Protein AF-A0AAD5JEJ5-F1 (afdb_monomer_lite)

InterPro domains:
  IPR000719 Protein kinase domain [PS50011] (138-201)
  IPR001611 Leucine-rich repeat [PF00560] (2-19)
  IPR001611 Leucine-rich repeat [PF13855] (21-80)
  IPR011009 Protein kinase-like domain superfamily [SSF56112] (109-192)
  IPR032675 Leucine-rich repeat domain superfamily [G3DSA:3.80.10.10] (1-99)
  IPR051809 Plant receptor-like serine/threonine-protein kinase [PTHR27008] (1-90)

Secondary structure (DSSP, 8-state):
-B--SS--EEEPPGGGGG-TT--EEE--SSEEEEPPPGGGGG-TT--EEE--SSEEEEPPPGGGGG-TT--EEE--SSEE-SPPP-SGGGGHHHHSS-----S-----------------SS-----HHHHHHHTTTT-GGGEEEEETTEEEEEEEETTTTEEEEEEEE-TTSTTHHHHHHHHHHHHHHHHTTSS------

pLDDT: mean 70.69, std 21.15, range [25.69, 96.88]

Radius of gyration: 21.25 Å; chains: 1; bounding box: 48×40×47 Å

Structure (mmCIF, N/CA/C/O backbone):
data_AF-A0AAD5JEJ5-F1
#
_entry.id   AF-A0AAD5JEJ5-F1
#
loop_
_atom_site.group_PDB
_atom_site.id
_atom_site.type_symbol
_atom_site.label_atom_id
_atom_site.label_alt_id
_atom_site.label_comp_id
_atom_site.label_asym_id
_atom_site.label_entity_id
_atom_site.label_seq_id
_atom_site.pdbx_PDB_ins_code
_atom_site.Cartn_x
_atom_site.Cartn_y
_atom_site.Cartn_z
_atom_site.occupancy
_atom_site.B_iso_or_equiv
_atom_site.auth_seq_id
_atom_site.auth_comp_id
_atom_site.auth_asym_id
_atom_site.auth_atom_id
_atom_site.pdbx_PDB_model_num
ATOM 1 N N . MET A 1 1 ? -4.325 6.940 -12.665 1.00 72.25 1 MET A N 1
ATOM 2 C CA . MET A 1 1 ? -4.699 5.641 -13.241 1.00 72.25 1 MET A CA 1
ATOM 3 C C . MET A 1 1 ? -5.297 4.815 -12.129 1.00 72.25 1 MET A C 1
ATOM 5 O O . MET A 1 1 ? -4.618 4.563 -11.142 1.00 72.25 1 MET A O 1
ATOM 9 N N . ASP A 1 2 ? -6.566 4.469 -12.273 1.00 82.38 2 ASP A N 1
ATOM 10 C CA . ASP A 1 2 ? -7.301 3.665 -11.306 1.00 82.38 2 ASP A CA 1
ATOM 11 C C . ASP A 1 2 ? -7.845 2.435 -12.029 1.00 82.38 2 ASP A C 1
ATOM 13 O O . ASP A 1 2 ? -8.573 2.560 -13.013 1.00 82.38 2 ASP A O 1
ATOM 17 N N . ILE A 1 3 ? -7.403 1.264 -11.586 1.00 75.31 3 ILE A N 1
ATOM 18 C CA . ILE A 1 3 ? -7.870 -0.047 -12.044 1.00 75.31 3 ILE A CA 1
ATOM 19 C C . ILE A 1 3 ? -8.260 -0.924 -10.846 1.00 75.31 3 ILE A C 1
ATOM 21 O O . ILE A 1 3 ? -8.219 -2.155 -10.918 1.00 75.31 3 ILE A O 1
ATOM 25 N N . SER A 1 4 ? -8.605 -0.295 -9.724 1.00 77.38 4 SER A N 1
ATOM 26 C CA . SER A 1 4 ? -8.991 -0.970 -8.490 1.00 77.38 4 SER A CA 1
ATOM 27 C C . SER A 1 4 ? -10.278 -1.791 -8.624 1.00 77.38 4 SER A C 1
ATOM 29 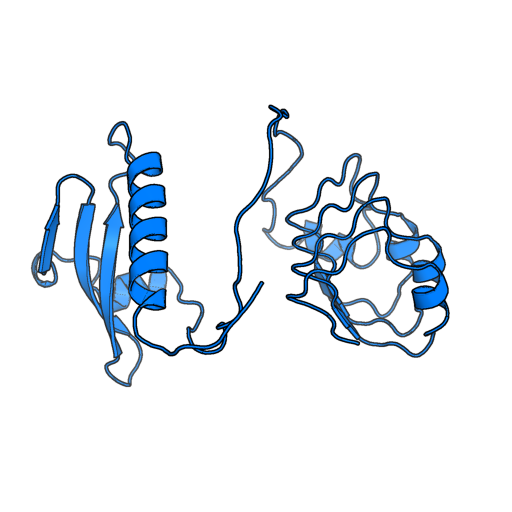O O . SER A 1 4 ? -11.076 -1.575 -9.535 1.00 77.38 4 SER A O 1
ATOM 31 N N . GLY A 1 5 ? -10.468 -2.774 -7.740 1.00 76.50 5 GLY A N 1
ATOM 32 C CA . GLY A 1 5 ? -11.703 -3.564 -7.661 1.00 76.50 5 GLY A CA 1
ATOM 33 C C . GLY A 1 5 ? -11.988 -4.410 -8.906 1.00 76.50 5 GLY A C 1
ATOM 34 O O . GLY A 1 5 ? -13.147 -4.572 -9.296 1.00 76.50 5 GLY A O 1
ATOM 35 N N . ASN A 1 6 ? -10.936 -4.917 -9.552 1.00 77.12 6 ASN A N 1
ATOM 36 C CA . ASN A 1 6 ? -11.020 -5.742 -10.756 1.00 77.12 6 ASN A CA 1
ATOM 37 C C . ASN A 1 6 ? -10.501 -7.169 -10.493 1.00 77.12 6 ASN 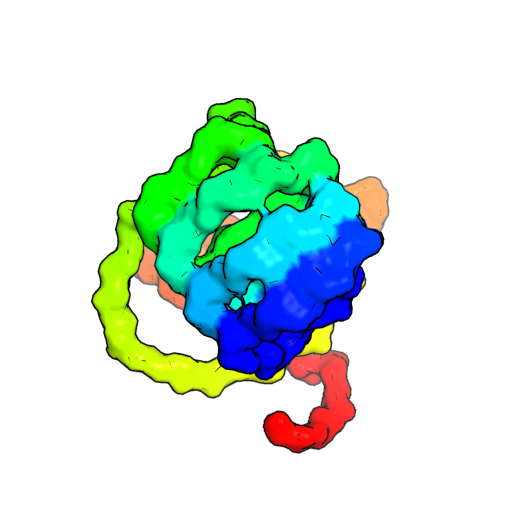A C 1
ATOM 39 O O . ASN A 1 6 ? -10.165 -7.554 -9.377 1.00 77.12 6 ASN A O 1
ATOM 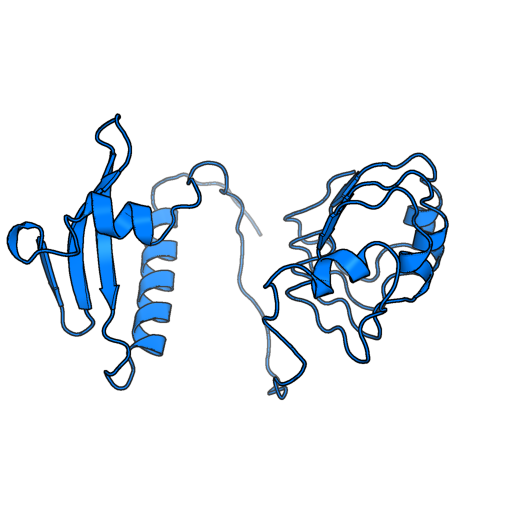43 N N . ARG A 1 7 ? -10.468 -7.994 -11.544 1.00 82.44 7 ARG A N 1
ATOM 44 C CA . ARG A 1 7 ? -9.936 -9.368 -11.505 1.00 82.44 7 ARG A CA 1
ATOM 45 C C . ARG A 1 7 ? -8.579 -9.481 -12.205 1.00 82.44 7 ARG A C 1
ATOM 47 O O . ARG A 1 7 ? -8.272 -10.529 -12.769 1.00 82.44 7 ARG A O 1
ATOM 54 N N . PHE A 1 8 ? -7.793 -8.403 -12.249 1.00 77.12 8 PHE A N 1
ATOM 55 C CA . PHE A 1 8 ? -6.478 -8.460 -12.884 1.00 77.12 8 PHE A CA 1
ATOM 56 C C . PHE A 1 8 ? -5.544 -9.368 -12.086 1.00 77.12 8 PHE A C 1
ATOM 58 O O . PHE A 1 8 ? -5.510 -9.323 -10.859 1.00 77.12 8 PHE A O 1
ATOM 65 N N . SER A 1 9 ? -4.800 -10.205 -12.801 1.00 87.44 9 SER A N 1
ATOM 66 C CA . SER A 1 9 ? -3.919 -11.226 -12.240 1.00 87.44 9 SER A CA 1
ATOM 67 C C . SER A 1 9 ? -2.581 -11.247 -12.969 1.00 87.44 9 SER A C 1
ATOM 69 O O . SER A 1 9 ? -2.452 -10.680 -14.053 1.00 87.44 9 SER A O 1
ATOM 71 N N . GLY A 1 10 ? -1.609 -11.969 -12.415 1.00 87.69 10 GLY A N 1
ATOM 72 C CA . GLY A 1 10 ? -0.230 -11.944 -12.903 1.00 87.69 10 GLY A CA 1
ATOM 73 C C . GLY A 1 10 ? 0.571 -10.840 -12.220 1.00 87.69 10 GLY A C 1
ATOM 74 O O . GLY A 1 10 ? 0.139 -10.285 -11.212 1.00 87.69 10 GLY A O 1
ATOM 75 N N . GLU A 1 11 ? 1.761 -10.550 -12.725 1.00 93.81 11 GLU A N 1
ATOM 76 C CA . GLU A 1 11 ? 2.612 -9.504 -12.154 1.00 93.81 11 GLU A CA 1
ATOM 77 C C . GLU A 1 11 ? 2.171 -8.111 -12.611 1.00 93.81 11 GLU A C 1
ATOM 79 O O . GLU A 1 11 ? 1.583 -7.945 -13.684 1.00 93.81 11 GLU A O 1
ATOM 84 N N . ILE A 1 12 ? 2.490 -7.088 -11.815 1.00 90.50 12 ILE A N 1
ATOM 85 C CA . ILE A 1 12 ? 2.342 -5.699 -12.257 1.00 90.50 12 ILE A CA 1
ATOM 86 C C . ILE A 1 12 ? 3.307 -5.483 -13.438 1.00 90.50 12 ILE A C 1
ATOM 88 O O . ILE A 1 12 ? 4.517 -5.662 -13.269 1.00 90.50 12 ILE A O 1
ATOM 92 N N . PRO A 1 13 ? 2.823 -5.085 -14.629 1.00 88.81 13 PRO A N 1
ATOM 93 C CA . PRO A 1 13 ? 3.674 -4.972 -15.805 1.00 88.81 13 PRO A CA 1
ATOM 94 C C . PRO A 1 13 ? 4.795 -3.950 -15.620 1.00 88.81 13 PRO A C 1
ATOM 96 O O . PRO A 1 13 ? 4.568 -2.829 -15.160 1.00 88.81 13 PRO A O 1
ATOM 99 N N . PHE A 1 14 ? 5.998 -4.288 -16.088 1.00 87.62 14 PHE A N 1
ATOM 100 C CA . PHE A 1 14 ? 7.143 -3.373 -16.051 1.00 87.62 14 PHE A CA 1
ATOM 101 C C . PHE A 1 14 ? 6.847 -2.039 -16.763 1.00 87.62 14 PHE A C 1
ATOM 103 O O . PHE A 1 14 ? 7.321 -0.989 -16.329 1.00 87.62 14 PHE A O 1
ATOM 110 N N . SER A 1 15 ? 6.008 -2.069 -17.805 1.00 85.81 15 SER A N 1
ATOM 111 C CA . SER A 1 15 ? 5.585 -0.901 -18.587 1.00 85.81 15 SER A CA 1
ATOM 112 C C . SER A 1 15 ? 4.844 0.166 -17.781 1.00 85.81 15 SER A C 1
ATOM 114 O O . SER A 1 15 ? 4.820 1.316 -18.211 1.00 85.81 15 SER A O 1
ATOM 116 N N . VAL A 1 16 ? 4.295 -0.156 -16.602 1.00 84.25 16 VAL A N 1
ATOM 117 C CA . VAL A 1 16 ? 3.684 0.851 -15.716 1.00 84.25 16 VAL A CA 1
ATOM 118 C C . VAL A 1 16 ? 4.696 1.944 -15.363 1.00 84.25 16 VAL A C 1
ATOM 120 O O . VAL A 1 16 ? 4.339 3.117 -15.326 1.00 84.25 16 VAL A O 1
ATOM 123 N N . GLY A 1 17 ? 5.978 1.592 -15.206 1.00 85.06 17 GLY A N 1
ATOM 124 C CA . GLY A 1 17 ? 7.052 2.554 -14.940 1.00 85.06 17 GLY A CA 1
ATOM 125 C C . GLY A 1 17 ? 7.329 3.543 -16.078 1.00 85.06 17 GLY A C 1
ATOM 126 O O . GLY A 1 17 ? 7.958 4.573 -15.850 1.00 85.06 17 GLY A O 1
ATOM 127 N N . SER A 1 18 ? 6.839 3.279 -17.295 1.00 89.75 18 SER A N 1
ATOM 128 C CA . SER A 1 18 ? 6.959 4.205 -18.428 1.00 89.75 18 SER A CA 1
ATOM 129 C C . SER A 1 18 ? 6.022 5.412 -18.313 1.00 89.75 18 SER A C 1
ATOM 131 O O . SER A 1 18 ? 6.233 6.417 -18.989 1.00 89.75 18 SER A O 1
ATOM 133 N N . CYS A 1 19 ? 5.010 5.356 -17.444 1.00 87.62 19 CYS A N 1
ATOM 134 C CA . CYS A 1 19 ? 4.074 6.451 -17.206 1.00 87.62 19 CYS A CA 1
ATOM 135 C C . CYS A 1 19 ? 4.665 7.498 -16.242 1.00 87.62 19 CYS A C 1
ATOM 137 O O . CYS A 1 19 ? 4.115 7.746 -15.177 1.00 87.62 19 CYS A O 1
ATOM 139 N N . THR A 1 20 ? 5.789 8.125 -16.589 1.00 90.81 20 THR A N 1
ATOM 140 C CA . THR A 1 20 ? 6.565 8.991 -15.674 1.00 90.81 20 THR A CA 1
ATOM 141 C C . THR A 1 20 ? 5.803 10.207 -15.133 1.00 90.81 20 THR A C 1
ATOM 143 O O . THR A 1 20 ? 6.104 10.664 -14.032 1.00 90.81 20 THR A O 1
ATOM 146 N N . SER A 1 21 ? 4.792 10.695 -15.859 1.00 92.06 21 SER A N 1
ATOM 147 C CA . SER A 1 21 ? 3.895 11.784 -15.432 1.00 92.06 21 SER A CA 1
ATOM 148 C C . SER A 1 21 ? 2.723 11.324 -14.554 1.00 92.06 21 SER A C 1
ATOM 150 O O . SER A 1 21 ? 1.857 12.128 -14.219 1.00 92.06 21 SER A O 1
ATOM 152 N N . LEU A 1 22 ? 2.636 10.033 -14.221 1.00 88.38 22 LEU A N 1
ATOM 153 C CA . LEU A 1 22 ? 1.529 9.488 -13.445 1.00 88.38 22 LEU A CA 1
ATOM 154 C C . LEU A 1 22 ? 1.587 9.985 -11.998 1.00 88.38 22 LEU A C 1
ATOM 156 O O . LEU A 1 22 ? 2.552 9.723 -11.287 1.00 88.38 22 LEU A O 1
ATOM 160 N N . GLU A 1 23 ? 0.527 10.667 -11.561 1.00 90.88 23 GLU A N 1
ATOM 161 C CA . GLU A 1 23 ? 0.431 11.183 -10.189 1.00 90.88 23 GLU A CA 1
ATOM 162 C C . GLU A 1 23 ? -0.288 10.227 -9.233 1.00 90.88 23 GLU A C 1
ATOM 164 O O . GLU A 1 23 ? 0.069 10.135 -8.066 1.00 90.88 23 GLU A O 1
ATOM 169 N N . ASN A 1 24 ? -1.273 9.474 -9.718 1.00 89.19 24 ASN A N 1
ATOM 170 C CA . ASN A 1 24 ? -2.048 8.552 -8.891 1.00 89.19 24 ASN A CA 1
ATOM 171 C C . ASN A 1 24 ? -2.075 7.179 -9.556 1.00 89.19 24 ASN A C 1
ATOM 173 O O . ASN A 1 24 ? -2.437 7.080 -10.733 1.00 89.19 24 ASN A O 1
ATOM 177 N N . LEU A 1 25 ? -1.735 6.134 -8.810 1.00 89.31 25 LEU A N 1
ATOM 178 C CA . LEU A 1 25 ? -1.841 4.744 -9.230 1.00 89.31 25 LEU A CA 1
ATOM 179 C C . LEU A 1 25 ? -2.607 3.963 -8.166 1.00 89.31 25 LEU A C 1
ATOM 181 O O . LEU A 1 25 ? -2.113 3.791 -7.055 1.00 89.31 25 LEU A O 1
ATO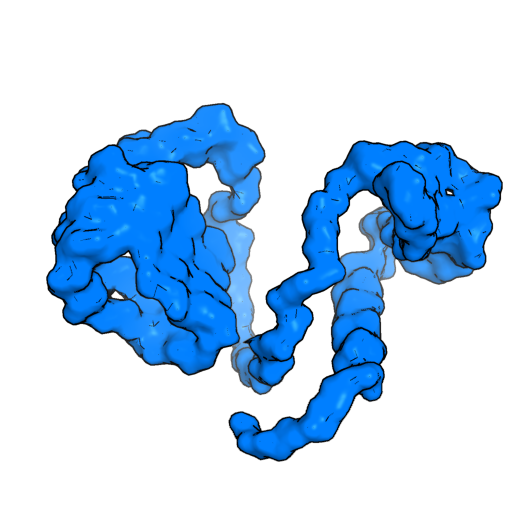M 185 N N . SER A 1 26 ? -3.789 3.476 -8.529 1.00 88.94 26 SER A N 1
ATOM 186 C CA . SER A 1 26 ? -4.565 2.562 -7.698 1.00 88.94 26 SER A CA 1
ATOM 187 C C . SER A 1 26 ? -4.789 1.248 -8.432 1.00 88.94 26 SER A C 1
ATOM 189 O O . SER A 1 26 ? -5.357 1.225 -9.527 1.00 88.94 26 SER A O 1
ATOM 191 N N . VAL A 1 27 ? -4.311 0.156 -7.841 1.00 85.50 27 VAL A N 1
ATOM 192 C CA . VAL A 1 27 ? -4.510 -1.218 -8.332 1.00 85.50 27 VAL A CA 1
ATOM 193 C C . VAL A 1 27 ? -5.115 -2.114 -7.252 1.00 85.50 27 VAL A C 1
ATOM 195 O O . VAL A 1 27 ? -5.084 -3.343 -7.365 1.00 85.50 27 VAL A O 1
ATOM 198 N N . ASN A 1 28 ? -5.648 -1.518 -6.183 1.00 86.38 28 ASN A N 1
ATOM 199 C CA . ASN A 1 28 ? -6.106 -2.254 -5.017 1.00 86.38 28 ASN A CA 1
ATOM 200 C C . ASN A 1 28 ? -7.295 -3.168 -5.321 1.00 86.38 28 ASN A C 1
ATOM 202 O O . ASN A 1 28 ? -8.076 -2.902 -6.230 1.00 86.38 28 ASN A O 1
ATOM 206 N N . GLY A 1 29 ? -7.450 -4.243 -4.554 1.00 79.31 29 GLY A N 1
ATOM 207 C CA . GLY A 1 29 ? -8.575 -5.166 -4.739 1.00 79.31 29 GLY A CA 1
ATOM 208 C C . GLY A 1 29 ? -8.513 -5.899 -6.080 1.00 79.31 29 GLY A C 1
ATOM 209 O O . GLY A 1 29 ? -9.511 -5.959 -6.791 1.00 79.31 29 GLY A O 1
ATOM 210 N N . ASN A 1 30 ? -7.331 -6.403 -6.434 1.00 84.19 30 ASN A N 1
ATOM 211 C CA . ASN A 1 30 ? -7.080 -7.247 -7.603 1.00 84.19 30 ASN A CA 1
ATOM 212 C C . ASN A 1 30 ? -6.401 -8.558 -7.152 1.00 84.19 30 ASN A C 1
ATOM 214 O O . ASN A 1 30 ? -6.338 -8.881 -5.966 1.00 84.19 30 ASN A O 1
ATOM 218 N N . SER A 1 31 ? -5.904 -9.350 -8.099 1.00 88.81 31 SER A N 1
ATOM 219 C CA . SER A 1 31 ? -5.175 -10.600 -7.864 1.00 88.81 31 SER A CA 1
ATOM 220 C C . SER A 1 31 ? -3.733 -10.529 -8.380 1.00 88.81 31 SER A C 1
ATOM 222 O O . SER A 1 31 ? -3.191 -11.538 -8.840 1.00 88.81 31 SER A O 1
ATOM 224 N N . PHE A 1 32 ? -3.101 -9.349 -8.333 1.00 92.75 32 PHE A N 1
ATOM 225 C CA . PHE A 1 32 ? -1.701 -9.205 -8.734 1.00 92.75 32 PHE A CA 1
ATOM 226 C C . PHE A 1 32 ? -0.786 -10.017 -7.811 1.00 92.75 32 PHE A C 1
ATOM 228 O O . PHE A 1 32 ? -0.980 -10.036 -6.597 1.00 92.75 32 PHE A O 1
ATOM 235 N N . ILE A 1 33 ? 0.204 -10.689 -8.395 1.00 92.69 33 ILE A N 1
ATOM 236 C CA . ILE A 1 33 ? 1.181 -11.555 -7.722 1.00 92.69 33 ILE A CA 1
ATOM 237 C C . ILE A 1 33 ? 2.609 -11.047 -7.955 1.00 92.69 33 ILE A C 1
ATOM 239 O O . ILE A 1 33 ? 2.830 -10.126 -8.739 1.00 92.69 33 ILE A O 1
ATOM 243 N N . GLY A 1 34 ? 3.586 -11.679 -7.303 1.00 93.69 34 GLY A N 1
ATOM 244 C CA . GLY A 1 34 ? 5.000 -11.347 -7.475 1.00 93.69 34 GLY A CA 1
ATOM 245 C C . GLY A 1 34 ? 5.402 -10.081 -6.723 1.00 93.69 34 GLY A C 1
ATOM 246 O O . GLY A 1 34 ? 4.702 -9.626 -5.817 1.00 93.69 34 GLY A O 1
ATOM 247 N N . ASN A 1 35 ? 6.565 -9.537 -7.063 1.00 96.50 35 ASN A N 1
ATOM 248 C CA . ASN A 1 35 ? 7.139 -8.391 -6.363 1.00 96.50 35 ASN A CA 1
ATOM 249 C C . ASN A 1 35 ? 6.606 -7.070 -6.935 1.00 96.50 35 ASN A C 1
ATOM 251 O O . ASN A 1 35 ? 6.158 -6.999 -8.079 1.00 96.50 35 ASN A O 1
ATOM 255 N N . ILE A 1 36 ? 6.725 -5.987 -6.163 1.00 96.88 36 ILE A N 1
ATOM 256 C CA . ILE A 1 36 ? 6.556 -4.637 -6.713 1.00 96.88 36 ILE A CA 1
ATOM 257 C C . ILE A 1 36 ? 7.672 -4.420 -7.756 1.00 96.88 36 ILE A C 1
ATOM 259 O O . ILE A 1 36 ? 8.846 -4.603 -7.420 1.00 96.88 36 ILE A O 1
ATOM 263 N N . PRO A 1 37 ? 7.351 -4.059 -9.014 1.00 95.88 37 PRO A N 1
ATOM 264 C CA . PRO A 1 37 ? 8.346 -4.039 -10.074 1.00 95.88 37 PRO A CA 1
ATOM 265 C C . PRO A 1 37 ? 9.278 -2.828 -9.928 1.00 95.88 37 PRO A C 1
ATOM 267 O O . PRO A 1 37 ? 8.806 -1.708 -9.692 1.00 95.88 37 PRO A O 1
ATOM 270 N N . PRO A 1 38 ? 10.595 -3.002 -10.145 1.00 95.25 38 PRO A N 1
ATOM 271 C CA . PRO A 1 38 ? 11.581 -1.934 -9.970 1.00 95.25 38 PRO A CA 1
ATOM 272 C C . PRO A 1 38 ? 11.366 -0.742 -10.908 1.00 95.25 38 PRO A C 1
ATOM 274 O O . PRO A 1 38 ? 11.824 0.364 -10.614 1.00 95.25 38 PRO A O 1
ATOM 277 N N . SER A 1 39 ? 10.625 -0.921 -12.004 1.00 94.38 39 SER A N 1
ATOM 278 C CA . SER A 1 39 ? 10.239 0.171 -12.899 1.00 94.38 39 SER A CA 1
ATOM 279 C C . SER A 1 39 ? 9.369 1.237 -12.225 1.00 94.38 39 SER A C 1
ATOM 281 O O . SER A 1 39 ? 9.377 2.381 -12.672 1.00 94.38 39 SER A O 1
ATOM 283 N N . LEU A 1 40 ? 8.685 0.935 -11.110 1.00 94.94 40 LEU A N 1
ATOM 284 C CA . LEU A 1 40 ? 7.946 1.960 -10.359 1.00 94.94 40 LEU A CA 1
ATOM 285 C C . LEU A 1 40 ? 8.862 3.053 -9.786 1.00 94.94 40 LEU A C 1
ATOM 287 O O . LEU A 1 40 ? 8.395 4.157 -9.518 1.00 94.94 40 LEU A O 1
ATOM 291 N N . SER A 1 41 ? 10.170 2.800 -9.662 1.00 95.06 41 SER A N 1
ATOM 292 C CA . SER A 1 41 ? 11.151 3.827 -9.283 1.00 95.06 41 SER A CA 1
ATOM 293 C C . SER A 1 41 ? 11.215 5.012 -10.265 1.00 95.06 41 SER A C 1
ATOM 295 O O . SER A 1 41 ? 11.673 6.099 -9.887 1.00 95.06 41 SER A O 1
ATOM 297 N N . SER A 1 42 ? 10.741 4.821 -11.503 1.00 94.75 42 SER A N 1
ATOM 298 C CA . SER A 1 42 ? 10.674 5.834 -12.562 1.00 94.75 42 SER A CA 1
ATOM 299 C C . SER A 1 42 ? 9.469 6.776 -12.445 1.00 94.75 42 SER A C 1
ATOM 301 O O . SER A 1 42 ? 9.464 7.823 -13.092 1.00 94.75 42 SER A O 1
ATOM 303 N N . LEU A 1 43 ? 8.473 6.464 -11.607 1.00 92.12 43 LEU A N 1
ATOM 304 C CA . LEU A 1 43 ? 7.263 7.275 -11.424 1.00 92.12 43 LEU A CA 1
ATOM 305 C C . LEU A 1 43 ? 7.525 8.498 -10.535 1.00 92.12 43 LEU A C 1
ATOM 307 O O . LEU A 1 43 ? 6.996 8.617 -9.436 1.00 92.12 43 LEU A O 1
ATOM 311 N N . LYS A 1 44 ? 8.376 9.421 -10.988 1.00 91.44 44 LYS A N 1
ATOM 312 C CA . LYS A 1 44 ? 8.830 10.554 -10.166 1.00 91.44 44 LYS A CA 1
ATOM 313 C C . LYS A 1 44 ? 7.726 11.547 -9.801 1.00 91.44 44 LYS A C 1
ATOM 315 O O . LYS A 1 44 ? 7.889 12.238 -8.805 1.00 91.44 44 LYS A O 1
ATOM 320 N N . SER A 1 45 ? 6.622 11.600 -10.546 1.00 92.31 45 SER A N 1
ATOM 321 C CA . SER A 1 45 ? 5.475 12.473 -10.250 1.00 92.31 45 SER A CA 1
ATOM 322 C C . SER A 1 45 ? 4.419 11.840 -9.335 1.00 92.31 45 SER A C 1
ATOM 324 O O . SER A 1 45 ? 3.426 12.500 -9.031 1.00 92.31 45 SER A O 1
ATOM 326 N N . ILE A 1 46 ? 4.605 10.589 -8.898 1.00 92.62 46 ILE A N 1
ATOM 327 C CA . ILE A 1 46 ? 3.593 9.861 -8.126 1.00 92.62 46 ILE A CA 1
ATOM 328 C C . ILE A 1 46 ? 3.387 10.484 -6.738 1.00 92.62 46 ILE A C 1
ATOM 330 O O . ILE A 1 46 ? 4.336 10.746 -6.003 1.00 92.62 46 ILE A O 1
ATOM 334 N N . LYS A 1 47 ? 2.120 10.702 -6.393 1.00 88.62 47 LYS A N 1
ATOM 335 C CA . LYS A 1 47 ? 1.613 11.276 -5.141 1.00 88.62 47 LYS A CA 1
ATOM 336 C C . LYS A 1 47 ? 0.809 10.263 -4.334 1.00 88.62 47 LYS A C 1
ATOM 338 O O . LYS A 1 47 ? 0.876 10.278 -3.105 1.00 88.62 47 LYS A O 1
ATOM 343 N N . MET A 1 48 ? 0.084 9.377 -5.018 1.00 90.94 48 MET A N 1
ATOM 344 C CA . MET A 1 48 ? -0.724 8.317 -4.417 1.00 90.94 48 MET A CA 1
ATOM 345 C C . MET A 1 48 ? -0.414 6.971 -5.068 1.00 90.94 48 MET A C 1
ATOM 347 O O . MET A 1 48 ? -0.528 6.826 -6.286 1.00 90.94 48 MET A O 1
ATOM 351 N N . LEU A 1 49 ? -0.064 5.987 -4.241 1.00 91.12 49 LEU A N 1
ATOM 352 C CA . LEU A 1 49 ? 0.165 4.607 -4.649 1.00 91.12 49 LEU A CA 1
ATOM 353 C C . LEU A 1 49 ? -0.625 3.654 -3.744 1.00 91.12 49 LEU A C 1
ATOM 355 O O . LEU A 1 49 ? -0.276 3.468 -2.578 1.00 91.12 49 LEU A O 1
ATOM 359 N N . ASP A 1 50 ? -1.670 3.034 -4.289 1.00 93.25 50 ASP A N 1
ATOM 360 C CA . ASP A 1 50 ? -2.450 2.005 -3.600 1.00 93.25 50 ASP A CA 1
ATOM 361 C C . ASP A 1 50 ? -2.281 0.642 -4.282 1.00 93.25 50 ASP A C 1
ATOM 363 O O . ASP A 1 50 ? -2.770 0.407 -5.390 1.00 93.25 50 ASP A O 1
ATOM 367 N N . LEU A 1 51 ? -1.558 -0.253 -3.605 1.00 92.75 51 LEU A N 1
ATOM 368 C CA . LEU A 1 51 ? -1.326 -1.643 -4.005 1.00 92.75 51 LEU A CA 1
ATOM 369 C C . LEU A 1 51 ? -2.026 -2.633 -3.059 1.00 92.75 51 LEU A C 1
ATOM 371 O O . LEU A 1 51 ? -1.763 -3.836 -3.118 1.00 92.75 51 LEU A O 1
ATOM 375 N N . SER A 1 52 ? -2.867 -2.148 -2.143 1.00 90.94 52 SER A N 1
ATOM 376 C CA . SER A 1 52 ? -3.471 -2.967 -1.091 1.00 90.94 52 SER A CA 1
ATOM 377 C C . SER A 1 52 ? -4.409 -4.045 -1.647 1.00 90.94 52 SER A C 1
ATOM 379 O O . SER A 1 52 ? -4.873 -3.971 -2.782 1.00 90.94 52 SER A O 1
ATOM 381 N N . SER A 1 53 ? -4.720 -5.061 -0.845 1.00 88.56 53 SER A N 1
ATOM 382 C CA . SER A 1 53 ? -5.685 -6.115 -1.213 1.00 88.56 53 SER A CA 1
ATOM 383 C C . SER A 1 53 ? -5.340 -6.799 -2.542 1.00 88.56 53 SER A C 1
ATOM 385 O O . SER A 1 53 ? -6.128 -6.789 -3.486 1.00 88.56 53 SER A O 1
ATOM 387 N N . ASN A 1 54 ? -4.131 -7.349 -2.612 1.00 90.31 54 ASN A N 1
ATOM 388 C CA . ASN A 1 54 ? -3.606 -8.131 -3.728 1.00 90.31 54 ASN A CA 1
ATOM 389 C C . ASN A 1 54 ? -2.851 -9.364 -3.186 1.00 90.31 54 ASN A C 1
ATOM 391 O O . ASN A 1 54 ? -2.792 -9.607 -1.980 1.00 90.31 54 ASN A O 1
ATOM 395 N N . ASN A 1 55 ? -2.245 -10.154 -4.072 1.00 93.00 55 ASN A N 1
ATOM 396 C CA . ASN A 1 55 ? -1.376 -11.275 -3.714 1.00 93.00 55 ASN A CA 1
ATOM 397 C C . ASN A 1 55 ? 0.123 -10.948 -3.900 1.00 93.00 55 ASN A C 1
ATOM 399 O O . ASN A 1 55 ? 0.927 -11.866 -4.078 1.00 93.00 55 ASN A O 1
ATOM 403 N N . LEU A 1 56 ? 0.523 -9.672 -3.834 1.00 93.88 56 LEU A N 1
ATOM 404 C CA . LEU A 1 56 ? 1.926 -9.269 -3.984 1.00 93.88 56 LEU A CA 1
ATOM 405 C C . LEU A 1 56 ? 2.777 -9.840 -2.845 1.00 93.88 56 LEU A C 1
ATOM 407 O O . LEU A 1 56 ? 2.306 -9.980 -1.717 1.00 93.88 56 LEU A O 1
ATOM 411 N N . SER A 1 57 ? 4.028 -10.175 -3.135 1.00 92.62 57 SER A N 1
ATOM 412 C CA . SER A 1 57 ? 4.941 -10.873 -2.228 1.00 92.62 57 SER A CA 1
ATOM 413 C C . SER A 1 57 ? 6.362 -10.308 -2.280 1.00 92.62 57 SER A C 1
ATOM 415 O O . SER A 1 57 ? 6.661 -9.409 -3.064 1.00 92.62 57 SER A O 1
ATOM 417 N N . GLY A 1 58 ? 7.252 -10.855 -1.450 1.00 90.88 58 GLY A N 1
ATOM 418 C CA . GLY A 1 58 ? 8.640 -10.408 -1.348 1.00 90.88 58 GLY A CA 1
ATOM 419 C C . GLY A 1 58 ? 8.791 -9.171 -0.465 1.00 90.88 58 GLY A C 1
ATOM 420 O O . GLY A 1 58 ? 7.906 -8.843 0.326 1.00 90.88 58 GLY A O 1
ATOM 421 N N . GLN A 1 59 ? 9.932 -8.498 -0.579 1.00 90.56 59 GLN A N 1
ATOM 422 C CA . GLN A 1 59 ? 10.241 -7.319 0.230 1.00 90.56 59 GLN A CA 1
ATOM 423 C C . GLN A 1 59 ? 9.603 -6.050 -0.333 1.00 90.56 59 GLN A C 1
ATOM 425 O O . GLN A 1 59 ? 9.464 -5.896 -1.548 1.00 90.56 59 GLN A O 1
ATOM 430 N N . ILE A 1 60 ? 9.259 -5.119 0.560 1.00 92.75 60 ILE A N 1
ATOM 431 C CA . ILE A 1 60 ? 8.874 -3.759 0.178 1.00 92.75 60 ILE A CA 1
ATOM 432 C C . ILE A 1 60 ? 10.140 -3.045 -0.320 1.00 92.75 60 ILE A C 1
ATOM 434 O O . ILE A 1 60 ? 11.081 -2.893 0.460 1.00 92.75 60 ILE A O 1
ATOM 438 N N . PRO A 1 61 ? 10.209 -2.604 -1.586 1.00 94.56 61 PRO A N 1
ATOM 439 C CA . PRO A 1 61 ? 11.471 -2.113 -2.123 1.00 94.56 61 PRO A CA 1
ATOM 440 C C . PRO A 1 61 ? 11.875 -0.734 -1.596 1.00 94.56 61 PRO A C 1
ATOM 442 O O . PRO A 1 61 ? 11.083 0.209 -1.611 1.00 94.56 61 PRO A O 1
ATOM 445 N N . GLU A 1 62 ? 13.154 -0.584 -1.247 1.00 92.62 62 GLU A N 1
ATOM 446 C CA . GLU A 1 62 ? 13.734 0.672 -0.746 1.00 92.62 62 GLU A CA 1
ATOM 447 C C . GLU A 1 62 ? 13.635 1.832 -1.744 1.00 92.62 62 GLU A C 1
ATOM 449 O O . GLU A 1 62 ? 13.583 2.991 -1.351 1.00 92.62 62 GLU A O 1
ATOM 454 N N . TYR A 1 63 ? 13.545 1.568 -3.052 1.00 94.00 63 TYR A N 1
ATOM 455 C CA . TYR A 1 63 ? 13.417 2.653 -4.030 1.00 94.00 63 TYR A CA 1
ATOM 456 C C . TYR A 1 63 ? 12.128 3.474 -3.859 1.00 94.00 63 TYR A C 1
ATOM 458 O O . TYR A 1 63 ? 12.065 4.593 -4.371 1.00 94.00 63 TYR A O 1
ATOM 466 N N . LEU A 1 64 ? 11.114 2.952 -3.155 1.00 91.94 64 LEU A N 1
ATOM 467 C CA . LEU A 1 64 ? 9.909 3.707 -2.805 1.00 91.94 64 LEU A CA 1
ATOM 468 C C . LEU A 1 64 ? 10.225 4.876 -1.856 1.00 91.94 64 LEU A C 1
ATOM 470 O O . LEU A 1 64 ? 9.510 5.875 -1.874 1.00 91.94 64 LEU A O 1
ATOM 474 N N . GLU A 1 65 ? 11.330 4.809 -1.099 1.00 89.00 65 GLU A N 1
ATOM 475 C CA . GLU A 1 65 ? 11.834 5.928 -0.289 1.00 89.00 65 GLU A CA 1
ATOM 476 C C . GLU A 1 65 ? 12.216 7.141 -1.157 1.00 89.00 65 GLU A C 1
ATOM 478 O O . GLU A 1 65 ? 12.119 8.283 -0.712 1.00 89.00 65 GLU A O 1
ATOM 483 N N . ASN A 1 66 ? 12.612 6.901 -2.414 1.00 90.38 66 ASN A N 1
ATOM 484 C CA . ASN A 1 66 ? 13.101 7.919 -3.349 1.00 90.38 66 ASN A CA 1
ATOM 485 C C . ASN A 1 66 ? 11.993 8.551 -4.213 1.00 90.38 66 ASN A C 1
ATOM 487 O O . ASN A 1 66 ? 12.288 9.245 -5.193 1.00 90.38 66 ASN A O 1
ATOM 491 N N . LEU A 1 67 ? 10.721 8.295 -3.899 1.00 89.94 67 LEU A N 1
ATOM 492 C CA . LEU A 1 67 ? 9.572 8.921 -4.552 1.00 89.94 67 LEU A CA 1
ATOM 493 C C . LEU A 1 67 ? 9.188 10.189 -3.783 1.00 89.94 67 LEU A C 1
ATOM 495 O O . LEU A 1 67 ? 8.315 10.177 -2.924 1.00 89.94 67 LEU A O 1
ATOM 499 N N . SER A 1 68 ? 9.872 11.296 -4.081 1.00 88.38 68 SER A N 1
ATOM 500 C CA . SER A 1 68 ? 9.829 12.530 -3.279 1.00 88.38 68 SER A CA 1
ATOM 501 C C . SER A 1 68 ? 8.451 13.191 -3.162 1.00 88.38 68 SER A C 1
ATOM 503 O O . SER A 1 68 ? 8.234 13.958 -2.229 1.00 88.38 68 SER A O 1
ATOM 505 N N . PHE A 1 69 ? 7.536 12.918 -4.094 1.00 87.75 69 PHE A N 1
ATOM 506 C CA . PHE A 1 69 ? 6.177 13.468 -4.087 1.00 87.75 69 PHE A CA 1
ATOM 507 C C . PHE A 1 69 ? 5.132 12.507 -3.508 1.00 87.75 69 PHE A C 1
ATOM 509 O O . PHE A 1 69 ? 3.974 12.899 -3.363 1.00 87.75 69 PHE A O 1
ATOM 516 N N . LEU A 1 70 ? 5.521 11.275 -3.158 1.00 86.62 70 LEU A N 1
ATOM 517 C CA . LEU A 1 70 ? 4.607 10.248 -2.674 1.00 86.62 70 LEU A CA 1
ATOM 518 C C . LEU A 1 70 ? 4.137 10.587 -1.254 1.00 86.62 70 LEU A C 1
ATOM 520 O O . LEU A 1 70 ? 4.883 10.440 -0.288 1.00 86.62 70 LEU A O 1
ATOM 524 N N . GLY A 1 71 ? 2.889 11.039 -1.139 1.00 80.44 71 GLY A N 1
ATOM 525 C CA . GLY A 1 71 ? 2.253 11.398 0.131 1.00 80.44 71 GLY A CA 1
ATOM 526 C C . GLY A 1 71 ? 1.344 10.307 0.694 1.00 80.44 71 GLY A C 1
ATOM 527 O O . GLY A 1 71 ? 1.067 10.301 1.890 1.00 80.44 71 GLY A O 1
ATOM 528 N N . PHE A 1 72 ? 0.891 9.376 -0.149 1.00 83.12 72 PHE A N 1
ATOM 529 C CA . PHE A 1 72 ? 0.023 8.272 0.254 1.00 83.12 72 PHE A CA 1
ATOM 530 C C . PHE A 1 72 ? 0.528 6.946 -0.311 1.00 83.12 72 PHE A C 1
ATOM 532 O O . PHE A 1 72 ? 0.600 6.775 -1.528 1.00 83.12 72 PHE A O 1
ATOM 539 N N . LEU A 1 73 ? 0.830 6.003 0.582 1.00 86.62 73 LEU A N 1
ATOM 540 C CA . LEU A 1 73 ? 1.225 4.641 0.243 1.00 86.62 73 LEU A CA 1
ATOM 541 C C . LEU A 1 73 ? 0.361 3.640 1.014 1.00 86.62 73 LEU A C 1
ATOM 543 O O . LEU A 1 73 ? 0.365 3.637 2.244 1.00 86.62 73 LEU A O 1
ATOM 547 N N . ASN A 1 74 ? -0.335 2.764 0.291 1.00 86.50 74 ASN A N 1
ATOM 548 C CA . ASN A 1 74 ? -1.197 1.735 0.865 1.00 86.50 74 ASN A CA 1
ATOM 549 C C . ASN A 1 74 ? -0.787 0.344 0.350 1.00 86.50 74 ASN A C 1
ATOM 551 O O . ASN A 1 74 ? -0.841 0.060 -0.844 1.00 86.50 74 ASN A O 1
ATOM 555 N N . LEU A 1 75 ? -0.329 -0.510 1.267 1.00 86.62 75 LEU A N 1
ATOM 556 C CA . LEU A 1 75 ? 0.200 -1.863 1.031 1.00 86.62 75 LEU A CA 1
ATOM 557 C C . LEU A 1 75 ? -0.479 -3.029 1.802 1.00 86.62 75 LEU A C 1
ATOM 559 O O . LEU A 1 75 ? -0.210 -4.174 1.424 1.00 86.62 75 LEU A O 1
ATOM 563 N N . PRO A 1 76 ? -1.301 -2.833 2.863 1.00 83.50 76 PRO A N 1
ATOM 564 C CA . PRO A 1 76 ? -1.980 -3.909 3.588 1.00 83.50 76 PRO A CA 1
ATOM 565 C C . PRO A 1 76 ? -2.722 -4.917 2.708 1.00 83.50 76 PRO A C 1
ATOM 567 O O . PRO A 1 76 ? -3.088 -4.637 1.570 1.00 83.50 76 PRO A O 1
ATOM 570 N N . TYR A 1 77 ? -2.999 -6.088 3.287 1.00 84.50 77 TYR A N 1
ATOM 571 C CA . TYR A 1 77 ? -3.663 -7.205 2.605 1.00 84.50 77 TYR A CA 1
ATOM 572 C C . TYR A 1 77 ? -2.884 -7.686 1.370 1.00 84.50 77 TYR A C 1
ATOM 574 O O . TYR A 1 77 ? -3.436 -7.830 0.287 1.00 84.50 77 TYR A O 1
ATOM 582 N N . ASN A 1 78 ? -1.588 -7.923 1.570 1.00 89.06 78 ASN A N 1
ATOM 583 C CA . ASN A 1 78 ? -0.663 -8.577 0.646 1.00 89.06 78 ASN A CA 1
ATOM 584 C C . ASN A 1 78 ? 0.180 -9.610 1.420 1.00 89.06 78 ASN A C 1
ATOM 586 O O . ASN A 1 78 ? 0.008 -9.796 2.628 1.00 89.06 78 ASN A O 1
ATOM 590 N N . HIS A 1 79 ? 1.121 -10.257 0.738 1.00 90.44 79 HIS A N 1
ATOM 591 C CA . HIS A 1 79 ? 2.055 -11.249 1.275 1.00 90.44 79 HIS A CA 1
ATOM 592 C C . HIS A 1 79 ? 3.494 -10.713 1.386 1.00 90.44 79 HIS A C 1
ATOM 594 O O . HIS A 1 79 ? 4.445 -11.479 1.218 1.00 90.44 79 HIS A O 1
ATOM 600 N N . PHE A 1 80 ? 3.671 -9.410 1.637 1.00 87.69 80 PHE A N 1
ATOM 601 C CA . PHE A 1 80 ? 5.000 -8.824 1.835 1.00 87.69 80 PHE A CA 1
ATOM 602 C C . PHE A 1 80 ? 5.698 -9.394 3.078 1.00 87.69 80 PHE A C 1
ATOM 604 O O . PHE A 1 80 ? 5.068 -9.675 4.100 1.00 87.69 80 PHE A O 1
ATOM 611 N N . GLU A 1 81 ? 7.014 -9.540 2.987 1.00 83.44 81 GLU A N 1
ATOM 612 C CA . GLU A 1 81 ? 7.886 -10.060 4.037 1.00 83.44 81 GLU A CA 1
ATOM 613 C C . GLU A 1 81 ? 9.162 -9.217 4.167 1.00 83.44 81 GLU A C 1
ATOM 615 O O . GLU A 1 81 ? 9.455 -8.376 3.322 1.00 83.44 81 GLU A O 1
ATOM 620 N N . GLY A 1 82 ? 9.934 -9.440 5.231 1.00 84.06 82 GLY A N 1
ATOM 621 C CA . GLY A 1 82 ? 11.145 -8.667 5.510 1.00 84.06 82 GLY A CA 1
ATOM 622 C C . GLY A 1 82 ? 10.881 -7.351 6.243 1.00 84.06 82 GLY A C 1
ATOM 623 O O . GLY A 1 82 ? 9.811 -7.138 6.816 1.00 84.06 82 GLY A O 1
ATOM 624 N N . GLU A 1 83 ? 11.904 -6.503 6.284 1.00 83.50 83 GLU A N 1
ATOM 625 C CA . GLU A 1 83 ? 11.852 -5.220 6.982 1.00 83.50 83 GLU A CA 1
ATOM 626 C C . GLU A 1 83 ? 11.124 -4.166 6.142 1.00 83.50 83 GLU A C 1
ATOM 628 O O . GLU A 1 83 ? 11.203 -4.154 4.913 1.00 83.50 83 GLU A O 1
ATOM 633 N N . VAL A 1 84 ? 10.393 -3.281 6.818 1.00 83.12 84 VAL A N 1
ATOM 634 C CA . VAL A 1 84 ? 9.787 -2.115 6.173 1.00 83.12 84 VAL A CA 1
ATOM 635 C C . VAL A 1 84 ? 10.872 -1.040 6.055 1.00 83.12 84 VAL A C 1
ATOM 637 O O . VAL A 1 84 ? 11.517 -0.753 7.070 1.00 83.12 84 VAL A O 1
ATOM 640 N N . PRO A 1 85 ? 11.071 -0.426 4.873 1.00 86.00 85 PRO A N 1
ATOM 641 C CA . PRO A 1 85 ? 11.974 0.711 4.731 1.00 86.00 85 PRO A CA 1
ATOM 642 C C . PRO A 1 85 ? 11.618 1.831 5.718 1.00 86.00 85 PRO A C 1
ATOM 644 O O . PRO A 1 85 ? 10.474 1.958 6.153 1.00 86.00 85 PRO A O 1
ATOM 647 N N . THR A 1 86 ? 12.599 2.637 6.112 1.00 83.06 86 THR A N 1
ATOM 648 C CA . THR A 1 86 ? 12.454 3.568 7.251 1.00 83.06 86 THR A CA 1
ATOM 649 C C . THR A 1 86 ? 12.487 5.034 6.843 1.00 83.06 86 THR A C 1
ATOM 651 O O . THR A 1 86 ? 12.292 5.902 7.694 1.00 83.06 86 THR A O 1
ATOM 654 N N . LYS A 1 87 ? 12.713 5.337 5.559 1.00 85.38 87 LYS A N 1
ATOM 655 C CA . LYS A 1 87 ? 12.808 6.708 5.041 1.00 85.38 87 LYS A CA 1
ATOM 656 C C . LYS A 1 87 ? 11.652 7.058 4.100 1.00 85.38 87 LYS A C 1
ATOM 658 O O . LYS A 1 87 ? 10.782 6.245 3.798 1.00 85.38 87 LYS A O 1
ATOM 663 N N . GLY A 1 88 ? 11.628 8.309 3.641 1.00 84.06 88 GLY A N 1
ATOM 664 C CA . GLY A 1 88 ? 10.622 8.802 2.698 1.00 84.06 88 GLY A CA 1
ATOM 665 C C . GLY A 1 88 ? 9.199 8.679 3.249 1.00 84.06 88 GLY A C 1
ATOM 666 O O . GLY A 1 88 ? 8.945 9.010 4.408 1.00 84.06 88 GLY A O 1
ATOM 667 N N . VAL A 1 89 ? 8.280 8.163 2.427 1.00 80.06 89 VAL A N 1
ATOM 668 C CA . VAL A 1 89 ? 6.863 7.965 2.788 1.00 80.06 89 VAL A CA 1
ATOM 669 C C . VAL A 1 89 ? 6.669 7.057 4.014 1.00 80.06 89 VAL A C 1
ATOM 671 O O . VAL A 1 89 ? 5.673 7.180 4.725 1.00 80.06 89 VAL A O 1
ATOM 674 N N . PHE A 1 90 ? 7.639 6.190 4.324 1.00 79.62 90 PHE A N 1
ATOM 675 C CA . PHE A 1 90 ? 7.556 5.273 5.461 1.00 79.62 90 PHE A CA 1
ATOM 676 C C . PHE A 1 90 ? 7.822 5.947 6.817 1.00 79.62 90 PHE A C 1
ATOM 678 O O . PHE A 1 90 ? 7.412 5.416 7.846 1.00 79.62 90 PHE A O 1
ATOM 685 N N . ILE A 1 91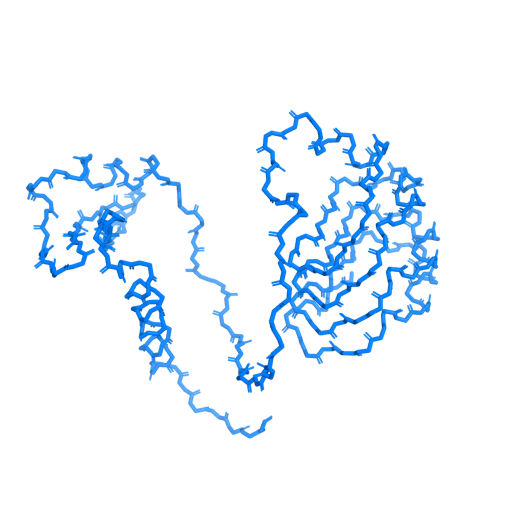 ? 8.416 7.148 6.853 1.00 68.56 91 ILE A N 1
ATOM 686 C CA . ILE A 1 91 ? 8.637 7.894 8.110 1.00 68.56 91 ILE A CA 1
ATOM 687 C C . ILE A 1 91 ? 7.296 8.255 8.768 1.00 68.56 91 ILE A C 1
ATOM 689 O O . ILE A 1 91 ? 7.162 8.205 9.991 1.00 68.56 91 ILE A O 1
ATOM 693 N N . LEU A 1 92 ? 6.277 8.562 7.959 1.00 52.62 92 LEU A N 1
ATOM 694 C CA . LEU A 1 92 ? 4.932 8.909 8.434 1.00 52.62 92 LEU A CA 1
ATOM 695 C C . LEU A 1 92 ? 4.187 7.708 9.041 1.00 52.62 92 LEU A C 1
ATOM 697 O O . LEU A 1 92 ? 3.263 7.887 9.838 1.00 52.62 92 LEU A O 1
ATOM 701 N N . LEU A 1 93 ? 4.616 6.486 8.708 1.00 50.62 93 LEU A N 1
ATOM 702 C CA . LEU A 1 93 ? 4.094 5.243 9.280 1.00 50.62 93 LEU A CA 1
ATOM 703 C C . LEU A 1 93 ? 4.673 4.950 10.674 1.00 50.62 93 LEU A C 1
ATOM 705 O O . LEU A 1 93 ? 4.117 4.128 11.396 1.00 50.62 93 LEU A O 1
ATOM 709 N N . LEU A 1 94 ? 5.757 5.630 11.070 1.00 48.03 94 LEU A N 1
ATOM 710 C CA . LEU A 1 94 ? 6.383 5.497 12.391 1.00 48.03 94 LEU A CA 1
ATOM 711 C C . LEU A 1 94 ? 5.896 6.555 13.399 1.00 48.03 94 LEU A C 1
ATOM 713 O O . LEU A 1 94 ? 5.982 6.324 14.603 1.00 48.03 94 LEU A O 1
ATOM 717 N N . SER A 1 95 ? 5.365 7.695 12.937 1.00 44.19 95 SER A N 1
ATOM 718 C CA . SER A 1 95 ? 4.844 8.778 13.794 1.00 44.19 95 SER A CA 1
ATOM 719 C C . SER A 1 95 ? 3.326 8.734 14.019 1.00 44.19 95 SER A C 1
ATOM 721 O O . SER A 1 95 ? 2.818 9.390 14.928 1.00 44.19 95 SER A O 1
ATOM 723 N N . SER A 1 96 ? 2.602 7.937 13.232 1.00 43.75 96 SER A N 1
ATOM 724 C CA . SER A 1 96 ? 1.159 7.715 13.354 1.00 43.75 96 SER A CA 1
ATOM 725 C C . SER A 1 96 ? 0.918 6.346 13.983 1.00 43.75 96 SER A C 1
ATOM 727 O O . SER A 1 96 ? 1.531 5.365 13.574 1.00 43.75 96 SER A O 1
ATOM 729 N N . VAL A 1 97 ? 0.014 6.242 14.956 1.00 43.34 97 VAL A N 1
ATOM 730 C CA . VAL A 1 97 ? -0.404 4.967 15.565 1.00 43.34 97 VAL A CA 1
ATOM 731 C C . VAL A 1 97 ? -1.161 4.109 14.531 1.00 43.34 97 VAL A C 1
ATOM 733 O O . VAL A 1 97 ? -2.379 3.999 14.573 1.00 43.34 97 VAL A O 1
ATOM 736 N N . CYS A 1 98 ? -0.438 3.498 13.592 1.00 37.50 98 CYS A N 1
ATOM 737 C CA . CYS A 1 98 ? -0.935 2.547 12.594 1.00 37.50 98 CYS A CA 1
ATOM 738 C C . CYS A 1 98 ? -0.026 1.313 12.566 1.00 37.50 98 CYS A C 1
ATOM 740 O O . CYS A 1 98 ? 0.538 0.934 11.544 1.00 37.50 98 CYS A O 1
ATOM 742 N N . PHE A 1 99 ? 0.113 0.674 13.728 1.00 43.34 99 PHE A N 1
ATOM 743 C CA . PHE A 1 99 ? 0.804 -0.602 13.878 1.00 43.34 99 PHE A CA 1
ATOM 744 C C . PHE A 1 99 ? -0.210 -1.739 14.051 1.00 43.34 99 PHE A C 1
ATOM 746 O O . PHE A 1 99 ? -0.458 -2.206 15.156 1.00 43.34 99 PHE A O 1
ATOM 753 N N . ILE A 1 100 ? -0.815 -2.183 12.950 1.00 37.56 100 ILE A N 1
ATOM 754 C CA . ILE A 1 100 ? -1.501 -3.480 12.817 1.00 37.56 100 ILE A CA 1
ATOM 755 C C . ILE A 1 100 ? -1.223 -3.873 11.352 1.00 37.56 100 ILE A C 1
ATOM 757 O O . ILE A 1 100 ? -1.820 -3.300 10.457 1.00 37.56 100 ILE A O 1
ATOM 761 N N . ILE A 1 101 ? -0.261 -4.720 10.968 1.00 38.03 101 ILE A N 1
ATOM 762 C CA . ILE A 1 101 ? 0.087 -6.064 11.440 1.00 38.03 101 ILE A CA 1
ATOM 763 C C . ILE A 1 101 ? 1.566 -6.318 11.098 1.00 38.03 101 ILE A C 1
ATOM 765 O O . ILE A 1 101 ? 1.915 -6.470 9.929 1.00 38.03 101 ILE A O 1
ATOM 769 N N . VAL A 1 102 ? 2.428 -6.454 12.105 1.00 34.47 102 VAL A N 1
ATOM 770 C CA . VAL A 1 102 ? 3.727 -7.118 11.930 1.00 34.47 102 VAL A CA 1
ATOM 771 C C . VAL A 1 102 ? 3.501 -8.621 11.815 1.00 34.47 102 VAL A C 1
ATOM 773 O O . VAL A 1 102 ? 2.947 -9.252 12.713 1.00 34.47 102 VAL A O 1
ATOM 776 N N . ILE A 1 103 ? 3.916 -9.171 10.675 1.00 35.72 103 ILE A N 1
ATOM 777 C CA . ILE A 1 103 ? 4.611 -10.457 10.513 1.00 35.72 103 ILE A CA 1
ATOM 778 C C . ILE A 1 103 ? 4.323 -11.477 11.630 1.00 35.72 103 ILE A C 1
ATOM 780 O O . ILE A 1 103 ? 5.146 -11.709 12.512 1.00 35.72 103 ILE A O 1
ATOM 784 N N . LYS A 1 104 ? 3.149 -12.121 11.584 1.00 36.97 104 LYS A N 1
ATOM 785 C CA . LYS A 1 104 ? 2.927 -13.480 12.121 1.00 36.97 104 LYS A CA 1
ATOM 786 C C . LYS A 1 104 ? 1.548 -14.015 11.726 1.00 36.97 104 LYS A C 1
ATOM 788 O O . LYS A 1 104 ? 0.622 -14.063 12.530 1.00 36.97 104 LYS A O 1
ATOM 793 N N . ARG A 1 105 ? 1.408 -14.528 10.501 1.00 33.16 105 ARG A N 1
ATOM 794 C CA . ARG A 1 105 ? 0.374 -15.535 10.204 1.00 33.16 105 ARG A CA 1
ATOM 795 C C . ARG A 1 105 ? 0.971 -16.692 9.413 1.00 33.16 105 ARG A C 1
ATOM 797 O O . ARG A 1 105 ? 1.297 -16.576 8.241 1.00 33.16 105 ARG A O 1
ATOM 804 N N . ARG A 1 106 ? 1.128 -17.822 10.111 1.00 33.94 106 ARG A N 1
ATOM 805 C CA . ARG A 1 106 ? 1.467 -19.129 9.541 1.00 33.94 106 ARG A CA 1
ATOM 806 C C . ARG A 1 106 ? 0.443 -19.493 8.459 1.00 33.94 106 ARG A C 1
ATOM 808 O O . ARG A 1 106 ? -0.753 -19.510 8.744 1.00 33.94 106 ARG A O 1
ATOM 815 N N . ARG A 1 107 ? 0.922 -19.838 7.260 1.00 35.94 107 ARG A N 1
ATOM 816 C CA . ARG A 1 107 ? 0.137 -20.519 6.219 1.00 35.94 107 ARG A CA 1
ATOM 817 C C . ARG A 1 107 ? -0.457 -21.825 6.773 1.00 35.94 107 ARG A C 1
ATOM 819 O O . ARG A 1 107 ? 0.266 -22.641 7.341 1.00 35.94 107 ARG A O 1
ATOM 826 N N . LYS A 1 108 ? -1.743 -22.063 6.514 1.00 25.91 108 LYS A N 1
ATOM 827 C CA . LYS A 1 108 ? -2.259 -23.394 6.155 1.00 25.91 108 LYS A CA 1
ATOM 828 C C . LYS A 1 108 ? -2.841 -23.278 4.739 1.00 25.91 108 LYS A C 1
ATOM 830 O O . LYS A 1 108 ? -3.528 -22.290 4.489 1.00 25.91 108 LYS A O 1
ATOM 835 N N . PRO A 1 109 ? -2.542 -24.210 3.818 1.00 37.44 109 PRO A N 1
ATOM 836 C CA . PRO A 1 109 ? -3.018 -24.141 2.443 1.00 37.44 109 PRO A CA 1
ATOM 837 C C . PRO A 1 109 ? -4.421 -24.751 2.330 1.00 37.44 109 PRO A C 1
ATOM 839 O O . PRO A 1 109 ? -4.669 -25.791 2.938 1.00 37.44 109 PRO A O 1
ATOM 842 N N . ALA A 1 110 ? -5.303 -24.112 1.557 1.00 30.52 110 ALA A N 1
ATOM 843 C CA . ALA A 1 110 ? -6.184 -24.736 0.558 1.00 30.52 110 ALA A CA 1
ATOM 844 C C . ALA A 1 110 ? -7.230 -23.724 0.039 1.00 30.52 110 ALA A C 1
ATOM 846 O O . ALA A 1 110 ? -8.090 -23.281 0.792 1.00 30.52 110 ALA A O 1
ATOM 847 N N . GLN A 1 111 ? -7.090 -23.395 -1.249 1.00 29.09 111 GLN A N 1
ATOM 848 C CA . GLN A 1 111 ? -8.110 -23.075 -2.262 1.00 29.09 111 GLN A CA 1
ATOM 849 C C . GLN A 1 111 ? -9.315 -22.173 -1.910 1.00 29.09 111 GLN A C 1
ATOM 851 O O . GLN A 1 111 ? -10.318 -22.606 -1.351 1.00 29.09 111 GLN A O 1
ATOM 856 N N . GLU A 1 112 ? -9.187 -20.913 -2.348 1.00 35.09 112 GLU A N 1
ATOM 857 C CA . GLU A 1 112 ? -10.031 -20.205 -3.339 1.00 35.09 112 GLU A CA 1
ATOM 858 C C . GLU A 1 112 ? -11.174 -20.998 -4.020 1.00 35.09 112 GLU A C 1
ATOM 860 O O . GLU A 1 112 ? -11.034 -22.179 -4.309 1.00 35.09 112 GLU A O 1
ATOM 865 N N . SER A 1 113 ? -12.285 -20.396 -4.446 1.00 31.09 113 SER A N 1
ATOM 866 C CA . SER A 1 113 ? -12.717 -18.996 -4.398 1.00 31.09 113 SER A CA 1
ATOM 867 C C . SER A 1 113 ? -14.177 -18.905 -4.859 1.00 31.09 113 SER A C 1
ATOM 869 O O . SER A 1 113 ? -14.585 -19.466 -5.872 1.00 31.09 113 SER A O 1
ATOM 871 N N . SER A 1 114 ? -14.962 -18.144 -4.105 1.00 36.38 114 SER A N 1
ATOM 872 C CA . SER A 1 114 ? -15.993 -17.252 -4.633 1.00 36.38 114 SER A CA 1
ATOM 873 C C . SER A 1 114 ? -15.288 -15.915 -4.939 1.00 36.38 114 SER A C 1
ATOM 875 O O . SER A 1 114 ? -14.302 -15.571 -4.295 1.00 36.38 114 SER A O 1
ATOM 877 N N . SER A 1 115 ? -15.694 -15.068 -5.881 1.00 34.91 115 SER A N 1
ATOM 878 C CA . SER A 1 115 ? -16.910 -14.273 -5.742 1.00 34.91 115 SER A CA 1
ATOM 879 C C . SER A 1 115 ? -16.975 -13.179 -6.823 1.00 34.91 115 SER A C 1
ATOM 881 O O . SER A 1 115 ? -15.969 -12.635 -7.278 1.00 34.91 115 SER A O 1
ATOM 883 N N . MET A 1 116 ? -18.199 -12.834 -7.218 1.00 26.70 116 MET A N 1
ATOM 884 C CA . MET A 1 116 ? -18.559 -11.496 -7.687 1.00 26.70 116 MET A CA 1
ATOM 885 C C . MET A 1 116 ? -18.649 -10.545 -6.487 1.00 26.70 116 MET A C 1
ATOM 887 O O . MET A 1 116 ? -19.278 -10.883 -5.483 1.00 26.70 116 MET A O 1
ATOM 891 N N . SER A 1 117 ? -18.121 -9.334 -6.632 1.00 35.03 117 SER A N 1
ATOM 892 C CA . SER A 1 117 ? -18.636 -8.148 -5.947 1.00 35.03 117 SER A CA 1
ATOM 893 C C . SER A 1 117 ? -18.265 -6.912 -6.751 1.00 35.03 117 SER A C 1
ATOM 895 O O . SER A 1 117 ? -17.091 -6.721 -7.040 1.00 35.03 117 SER A O 1
ATOM 897 N N . ASN A 1 118 ? -19.259 -6.092 -7.081 1.00 34.41 118 ASN A N 1
ATOM 898 C CA . ASN A 1 118 ? -19.117 -4.640 -7.111 1.00 34.41 118 ASN A CA 1
ATOM 899 C C . ASN A 1 118 ? -20.495 -4.017 -6.867 1.00 34.41 118 ASN A C 1
ATOM 901 O O . ASN A 1 118 ? -21.390 -4.108 -7.704 1.00 34.41 118 ASN A O 1
ATOM 905 N N . LEU A 1 119 ? -20.640 -3.435 -5.676 1.00 34.41 119 LEU A N 1
ATOM 906 C CA . LEU A 1 119 ? -21.645 -2.447 -5.279 1.00 34.41 119 LEU A CA 1
ATOM 907 C C . LEU A 1 119 ? -21.128 -1.805 -3.974 1.00 34.41 119 LEU A C 1
ATOM 909 O O . LEU A 1 119 ? -21.592 -2.119 -2.884 1.00 34.41 119 LEU A O 1
ATOM 913 N N . GLU A 1 120 ? -20.109 -0.947 -4.074 1.00 35.78 120 GLU A N 1
ATOM 914 C CA . GLU A 1 120 ? -19.679 -0.076 -2.971 1.00 35.78 120 GLU A CA 1
ATOM 915 C C . GLU A 1 120 ? -19.708 1.380 -3.430 1.00 35.78 120 GLU A C 1
ATOM 917 O O . GLU A 1 120 ? -18.923 1.818 -4.264 1.00 35.78 120 GLU A O 1
ATOM 922 N N . GLY A 1 121 ? -20.666 2.124 -2.880 1.00 36.72 121 GLY A N 1
ATOM 923 C CA . GLY A 1 121 ? -20.807 3.561 -3.085 1.00 36.72 121 GLY A CA 1
ATOM 924 C C . GLY A 1 121 ? -21.796 4.222 -2.125 1.00 36.72 121 GLY A C 1
ATOM 925 O O . GLY A 1 121 ? -22.338 5.267 -2.470 1.00 36.72 121 GLY A O 1
ATOM 926 N N . GLN A 1 122 ? -22.107 3.629 -0.958 1.00 37.66 122 GLN A N 1
ATOM 927 C CA . GLN A 1 122 ? -23.194 4.182 -0.136 1.00 37.66 122 GLN A CA 1
ATOM 928 C C . GLN A 1 122 ? -23.161 3.948 1.385 1.00 37.66 122 GLN A C 1
ATOM 930 O O . GLN A 1 122 ? -24.225 3.961 1.993 1.00 37.66 122 GLN A O 1
ATOM 935 N N . PHE A 1 123 ? -22.002 3.796 2.043 1.00 48.00 123 PHE A N 1
ATOM 936 C CA . PHE A 1 123 ? -21.981 3.777 3.519 1.00 48.00 123 PHE A CA 1
ATOM 937 C C . PHE A 1 123 ? -20.812 4.587 4.106 1.00 48.00 123 PHE A C 1
ATOM 939 O O . PHE A 1 123 ? -19.659 4.291 3.794 1.00 48.00 123 PHE A O 1
ATOM 946 N N . PRO A 1 124 ? -21.078 5.614 4.942 1.00 53.47 124 PRO A N 1
ATOM 947 C CA . PRO A 1 124 ? -20.030 6.384 5.604 1.00 53.47 124 PRO A CA 1
ATOM 948 C C . PRO A 1 124 ? -19.306 5.538 6.661 1.00 53.47 124 PRO A C 1
ATOM 950 O O . PRO A 1 124 ? -19.908 4.691 7.324 1.00 53.47 124 PRO A O 1
ATOM 953 N N . MET A 1 125 ? -18.008 5.786 6.842 1.00 53.06 125 MET A N 1
ATOM 954 C CA . MET A 1 125 ? -17.207 5.163 7.897 1.00 53.06 125 MET A CA 1
ATOM 955 C C . MET A 1 125 ? -17.558 5.812 9.247 1.00 53.06 125 MET A C 1
ATOM 957 O O . MET A 1 125 ? -17.283 6.990 9.446 1.00 53.06 125 MET A O 1
ATOM 961 N N . ILE A 1 126 ? -18.190 5.059 10.154 1.00 67.00 126 ILE A N 1
ATOM 962 C CA . ILE A 1 126 ? -18.708 5.561 11.442 1.00 67.00 126 ILE A CA 1
ATOM 963 C C . ILE A 1 126 ? -17.792 5.114 12.589 1.00 67.00 126 ILE A C 1
ATOM 965 O O . ILE A 1 126 ? -17.459 3.933 12.707 1.00 67.00 126 ILE A O 1
ATOM 969 N N . SER A 1 127 ? -17.410 6.040 13.469 1.00 74.94 127 SER A N 1
ATOM 970 C CA . SER A 1 127 ? -16.577 5.752 14.641 1.00 74.94 127 SER A CA 1
ATOM 971 C C . SER A 1 127 ? -17.371 5.151 15.814 1.00 74.94 127 SER A C 1
ATOM 973 O O . SER A 1 127 ? -18.581 5.336 15.962 1.00 74.94 127 SER A O 1
ATOM 975 N N . TYR A 1 128 ? -16.679 4.464 16.732 1.00 72.06 128 TYR A N 1
ATOM 976 C CA . TYR A 1 128 ? -17.298 3.940 17.961 1.00 72.06 128 TYR A CA 1
ATOM 977 C C . TYR A 1 128 ? -17.904 5.046 18.839 1.00 72.06 128 TYR A C 1
ATOM 979 O O . TYR A 1 128 ? -18.948 4.844 19.459 1.00 72.06 128 TYR A O 1
ATOM 987 N N . ALA A 1 129 ? -17.271 6.223 18.884 1.00 72.62 129 ALA A N 1
ATOM 988 C CA . ALA A 1 129 ? -17.773 7.367 19.641 1.00 72.62 129 ALA A CA 1
ATOM 989 C C . ALA A 1 129 ? -19.137 7.836 19.111 1.00 72.62 129 ALA A C 1
ATOM 991 O O . ALA A 1 129 ? -20.046 8.110 19.896 1.00 72.62 129 ALA A O 1
ATOM 992 N N . GLU A 1 130 ? -19.305 7.851 17.788 1.00 77.38 130 GLU A N 1
ATOM 993 C CA . GLU A 1 130 ? -20.570 8.195 17.139 1.00 77.38 130 GLU A CA 1
ATOM 994 C C . GLU A 1 130 ? -21.650 7.145 17.407 1.00 77.38 130 GLU A C 1
ATOM 996 O O . GLU A 1 130 ? -22.767 7.510 17.765 1.00 77.38 130 GLU A O 1
ATOM 1001 N N . LEU A 1 131 ? -21.320 5.849 17.348 1.00 79.50 131 LEU A N 1
ATOM 1002 C CA . LEU A 1 131 ? -22.259 4.773 17.702 1.00 79.50 131 LEU A CA 1
ATOM 1003 C C . LEU A 1 131 ? -22.668 4.814 19.180 1.00 79.50 131 LEU A C 1
ATOM 1005 O O . LEU A 1 131 ? -23.842 4.629 19.508 1.00 79.50 131 LEU A O 1
ATOM 1009 N N . SER A 1 132 ? -21.719 5.081 20.078 1.00 79.25 132 SER A N 1
ATOM 1010 C CA . SER A 1 132 ? -21.983 5.233 21.509 1.00 79.25 132 SER A CA 1
ATOM 1011 C C . SER A 1 132 ? -22.919 6.418 21.765 1.00 79.25 132 SER A C 1
ATOM 1013 O O . SER A 1 132 ? -23.938 6.265 22.434 1.00 79.25 132 SER A O 1
ATOM 1015 N N . LYS A 1 133 ? -22.667 7.578 21.145 1.00 86.00 133 LYS A N 1
ATOM 1016 C CA . LYS A 1 133 ? -23.563 8.743 21.228 1.00 86.00 133 LYS A CA 1
ATOM 1017 C C . LYS A 1 133 ? -24.951 8.431 20.654 1.00 86.00 133 LYS A C 1
ATOM 1019 O O . LYS A 1 133 ? -25.956 8.697 21.311 1.00 86.00 133 LYS A O 1
ATOM 1024 N N . ALA A 1 134 ? -25.011 7.804 19.478 1.00 83.31 134 ALA A N 1
ATOM 1025 C CA . ALA A 1 134 ? -26.251 7.452 18.783 1.00 83.31 134 ALA A CA 1
ATOM 1026 C C . ALA A 1 134 ? -27.144 6.488 19.578 1.00 83.31 134 ALA A C 1
ATOM 1028 O O . ALA A 1 134 ? -28.369 6.540 19.469 1.00 83.31 134 ALA A O 1
ATOM 1029 N N . THR A 1 135 ? -26.541 5.609 20.380 1.00 83.50 135 THR A N 1
ATOM 1030 C CA . THR A 1 135 ? -27.234 4.593 21.192 1.00 83.50 135 THR A CA 1
ATOM 1031 C C . THR A 1 135 ? -27.402 5.001 22.660 1.00 83.50 135 THR A C 1
ATOM 1033 O O . THR A 1 135 ? -27.855 4.192 23.472 1.00 83.50 135 THR A O 1
ATOM 1036 N N . ASN A 1 136 ? -27.063 6.248 23.013 1.00 85.56 136 ASN A N 1
ATOM 1037 C CA . ASN A 1 136 ? -27.031 6.745 24.391 1.00 85.56 136 ASN A CA 1
ATOM 1038 C C . ASN A 1 136 ? -26.193 5.845 25.322 1.00 85.56 136 ASN A C 1
ATOM 1040 O O . ASN A 1 136 ? -26.675 5.357 26.345 1.00 85.56 136 ASN A O 1
ATOM 1044 N N . GLY A 1 137 ? -24.959 5.556 24.909 1.00 82.88 137 GLY A N 1
ATOM 1045 C CA . GLY A 1 137 ? -24.022 4.695 25.625 1.00 82.88 137 GLY A CA 1
ATOM 1046 C C . GLY A 1 137 ? -24.466 3.236 25.695 1.00 82.88 137 GLY A C 1
ATOM 1047 O O . GLY A 1 137 ? -24.195 2.578 26.694 1.00 82.88 137 GLY A O 1
ATOM 1048 N N . PHE A 1 138 ? -25.181 2.739 24.678 1.00 82.31 138 PHE A N 1
ATOM 1049 C CA . PHE A 1 138 ? -25.780 1.398 24.685 1.00 82.31 138 PHE A CA 1
ATOM 1050 C C . PHE A 1 138 ? -26.725 1.170 25.880 1.00 82.31 138 PHE A C 1
ATOM 1052 O O . PHE A 1 138 ? -26.752 0.102 26.497 1.00 82.31 138 PHE A O 1
ATOM 1059 N N . SER A 1 139 ? -27.518 2.193 26.217 1.00 81.19 139 SER A N 1
ATOM 1060 C CA . SER A 1 139 ? -28.517 2.120 27.288 1.00 81.19 139 SER A CA 1
ATOM 1061 C C . SER A 1 139 ? -29.546 1.016 27.021 1.00 81.19 139 SER A C 1
ATOM 1063 O O . SER A 1 139 ? -30.028 0.850 25.898 1.00 81.19 139 SER A O 1
ATOM 1065 N N . SER A 1 140 ? -29.970 0.309 28.074 1.00 81.94 140 SER A N 1
ATOM 1066 C CA . SER A 1 140 ? -31.039 -0.701 28.004 1.00 81.94 140 SER A CA 1
ATOM 1067 C C . SER A 1 140 ? -32.356 -0.139 27.457 1.00 81.94 140 SER A C 1
ATOM 1069 O O . SER A 1 140 ? -33.103 -0.858 26.804 1.00 81.94 140 SER A O 1
ATOM 1071 N N . SER A 1 141 ? -32.603 1.164 27.629 1.00 80.50 141 SER A N 1
ATOM 1072 C CA . SER A 1 141 ? -33.766 1.869 27.065 1.00 80.50 141 SER A CA 1
ATOM 1073 C C . SER A 1 141 ? -33.787 1.927 25.530 1.00 80.50 141 SER A C 1
ATOM 1075 O O . SER A 1 141 ? -34.835 2.165 24.932 1.00 80.50 141 SER A O 1
ATOM 1077 N N . LYS A 1 142 ? -32.636 1.724 24.879 1.00 78.44 142 LYS A N 1
ATOM 1078 C CA . LYS A 1 142 ? -32.486 1.685 23.417 1.00 78.44 142 LYS A CA 1
ATOM 1079 C C . LYS A 1 142 ? -32.325 0.263 22.888 1.00 78.44 142 LYS A C 1
ATOM 1081 O O . LYS A 1 142 ? -32.186 0.087 21.679 1.00 78.44 142 LYS A O 1
ATOM 1086 N N . MET A 1 143 ? -32.331 -0.743 23.760 1.00 81.06 143 MET A N 1
ATOM 1087 C CA . MET A 1 143 ? -32.228 -2.138 23.357 1.00 81.06 143 MET A CA 1
ATOM 1088 C C . MET A 1 143 ? -33.514 -2.562 22.648 1.00 81.06 143 MET A C 1
ATOM 1090 O O . MET A 1 143 ? -34.610 -2.423 23.183 1.00 81.06 143 MET A O 1
ATOM 1094 N N . ILE A 1 144 ? -33.365 -3.084 21.437 1.00 80.38 144 ILE A N 1
ATOM 1095 C CA . ILE A 1 144 ? -34.477 -3.573 20.612 1.00 80.38 144 ILE A CA 1
ATOM 1096 C C . ILE A 1 144 ? -34.444 -5.086 20.418 1.00 80.38 144 ILE A C 1
ATOM 1098 O O . ILE A 1 144 ? -35.412 -5.658 19.929 1.00 80.38 144 ILE A O 1
ATOM 1102 N N . GLY A 1 145 ? -33.359 -5.750 20.816 1.00 74.75 145 GLY A N 1
ATOM 1103 C CA . GLY A 1 145 ? -33.287 -7.202 20.794 1.00 74.75 145 GLY A CA 1
ATOM 1104 C C . GLY A 1 145 ? -32.094 -7.739 21.568 1.00 74.75 145 GLY A C 1
ATOM 1105 O O . GLY A 1 145 ? -31.033 -7.123 21.610 1.00 74.75 145 GLY A O 1
ATOM 1106 N N . GLN A 1 146 ? -32.264 -8.915 22.158 1.00 78.12 146 GLN A N 1
ATOM 1107 C CA . GLN A 1 146 ? -31.200 -9.674 22.800 1.00 78.12 146 GLN A CA 1
ATOM 1108 C C . GLN A 1 146 ? -31.209 -11.079 22.211 1.00 78.12 146 GLN A C 1
ATOM 1110 O O . GLN A 1 146 ? -32.204 -11.793 22.304 1.00 78.12 146 GLN A O 1
ATOM 1115 N N . GLY A 1 147 ? -30.106 -11.455 21.572 1.00 65.12 147 GLY A N 1
ATOM 1116 C CA . GLY A 1 147 ? -29.906 -12.799 21.047 1.00 65.12 147 GLY A CA 1
ATOM 1117 C C . GLY A 1 147 ? -28.820 -13.535 21.817 1.00 65.12 147 GLY A C 1
ATOM 1118 O O . GLY A 1 147 ? -28.095 -12.951 22.621 1.00 65.12 147 GLY A O 1
ATOM 1119 N N . ASN A 1 148 ? -28.634 -14.812 21.487 1.00 62.56 148 ASN A N 1
ATOM 1120 C CA . ASN A 1 148 ? -27.598 -15.658 22.087 1.00 62.56 148 ASN A CA 1
ATOM 1121 C C . ASN A 1 148 ? -26.164 -15.142 21.906 1.00 62.56 148 ASN A C 1
ATOM 1123 O O . ASN A 1 148 ? -25.272 -15.712 22.511 1.00 62.56 148 ASN A O 1
ATOM 1127 N N . LEU A 1 149 ? -25.927 -14.139 21.057 1.00 60.03 149 LEU A N 1
ATOM 1128 C CA . LEU A 1 149 ? -24.597 -13.716 20.599 1.00 60.03 149 LEU A CA 1
ATOM 1129 C C . LEU A 1 149 ? -24.319 -12.231 20.850 1.00 60.03 149 LEU A C 1
ATOM 1131 O O . LEU A 1 149 ? -23.248 -11.731 20.508 1.00 60.03 149 LEU A O 1
ATOM 1135 N N . GLY A 1 150 ? -25.287 -11.499 21.402 1.00 72.69 150 GLY A N 1
ATOM 1136 C CA . GLY A 1 150 ? -25.160 -10.060 21.564 1.00 72.69 150 GLY A CA 1
ATOM 1137 C C . GLY A 1 150 ? -26.484 -9.331 21.727 1.00 72.69 150 GLY A C 1
ATOM 1138 O O . GLY A 1 150 ? -27.568 -9.914 21.650 1.00 72.69 150 GLY A O 1
ATOM 1139 N N . LEU A 1 151 ? -26.361 -8.028 21.933 1.00 77.31 151 LEU A N 1
ATOM 1140 C CA . LEU A 1 151 ? -27.457 -7.092 22.143 1.00 77.31 151 LEU A CA 1
ATOM 1141 C C . LEU A 1 151 ? -27.583 -6.197 20.914 1.00 77.31 151 LEU A C 1
ATOM 1143 O O . LEU A 1 151 ? -26.580 -5.773 20.348 1.00 77.31 151 LEU A O 1
ATOM 1147 N N . VAL A 1 152 ? -28.806 -5.920 20.487 1.00 78.94 152 VAL A N 1
ATOM 1148 C CA . VAL A 1 152 ? -29.108 -5.020 19.375 1.00 78.94 152 VAL A CA 1
ATOM 1149 C C . VAL A 1 152 ? -29.749 -3.768 19.944 1.00 78.94 152 VAL A C 1
ATOM 1151 O O . VAL A 1 152 ? -30.761 -3.835 20.645 1.00 78.94 152 VAL A O 1
ATOM 1154 N N . TYR A 1 153 ? -29.168 -2.624 19.615 1.00 76.19 153 TYR A N 1
ATOM 1155 C CA . TYR A 1 153 ? -29.613 -1.311 20.049 1.00 76.19 153 TYR A CA 1
ATOM 1156 C C . TYR A 1 153 ? -30.107 -0.502 18.864 1.00 76.19 153 TYR A C 1
ATOM 1158 O O . TYR A 1 153 ? -29.543 -0.559 17.776 1.00 76.19 153 TYR A O 1
ATOM 1166 N N . LYS A 1 154 ? -31.140 0.299 19.086 1.00 83.38 154 LYS A N 1
ATOM 1167 C CA . LYS A 1 154 ? -31.587 1.314 18.142 1.00 83.38 154 LYS A CA 1
ATOM 1168 C C . LYS A 1 154 ? -30.758 2.580 18.347 1.00 83.38 154 LYS A C 1
ATOM 1170 O O . LYS A 1 154 ? -30.791 3.164 19.429 1.00 83.38 154 LYS A O 1
ATOM 1175 N N . GLY A 1 155 ? -30.033 2.993 17.316 1.00 81.88 155 GLY A N 1
ATOM 1176 C CA . GLY A 1 155 ? -29.276 4.240 17.274 1.00 81.88 155 GLY A CA 1
ATOM 1177 C C . GLY A 1 155 ? -29.879 5.242 16.290 1.00 81.88 155 GLY A C 1
ATOM 1178 O O . GLY A 1 155 ? -30.580 4.857 15.355 1.00 81.88 155 GLY A O 1
ATOM 1179 N N . MET A 1 156 ? -29.605 6.526 16.506 1.00 83.12 156 MET A N 1
ATOM 1180 C CA . MET A 1 156 ? -29.864 7.591 15.530 1.00 83.12 156 MET A CA 1
ATOM 1181 C C . MET A 1 156 ? -28.538 8.274 15.208 1.00 83.12 156 MET A C 1
ATOM 1183 O O . MET A 1 156 ? -27.913 8.850 16.098 1.00 83.12 156 MET A O 1
ATOM 1187 N N . LEU A 1 157 ? -28.089 8.141 13.964 1.00 75.06 157 LEU A N 1
ATOM 1188 C CA . LEU A 1 157 ? -26.862 8.740 13.455 1.00 75.06 157 LEU A CA 1
ATOM 1189 C C . LEU A 1 157 ? -27.169 10.057 12.743 1.00 75.06 157 LEU A C 1
ATOM 1191 O O . LEU A 1 157 ? -28.162 10.162 12.025 1.00 75.06 157 LEU A O 1
ATOM 1195 N N . ASN A 1 158 ? -26.255 11.012 12.906 1.00 69.19 158 ASN A N 1
ATOM 1196 C CA . ASN A 1 158 ? -26.270 12.340 12.291 1.00 69.19 158 ASN A CA 1
ATOM 1197 C C . ASN A 1 158 ? -27.485 13.207 12.679 1.00 69.19 158 ASN A C 1
ATOM 1199 O O . ASN A 1 158 ? -28.444 12.749 13.303 1.00 69.19 158 ASN A O 1
ATOM 1203 N N . GLU A 1 159 ? -27.424 14.494 12.333 1.00 59.84 159 GLU A N 1
ATOM 1204 C CA . GLU A 1 159 ? -28.539 15.435 12.534 1.00 59.84 159 GLU A CA 1
ATOM 1205 C C . GLU A 1 159 ? -29.762 15.071 11.671 1.00 59.84 159 GLU A C 1
ATOM 1207 O O . GLU A 1 159 ? -30.891 15.393 12.032 1.00 59.84 159 GLU A O 1
ATOM 1212 N N . ASP A 1 160 ? -29.551 14.279 10.615 1.00 57.91 160 ASP A N 1
ATOM 1213 C CA . ASP A 1 160 ? -30.578 13.801 9.681 1.00 57.91 160 ASP A CA 1
ATOM 1214 C C . ASP A 1 160 ? -31.417 12.613 10.204 1.00 57.91 160 ASP A C 1
ATOM 1216 O O . ASP A 1 160 ? -32.159 11.992 9.445 1.00 57.91 160 ASP A O 1
ATOM 1220 N N . LEU A 1 161 ? -31.315 12.269 11.497 1.00 65.50 161 LEU A N 1
ATOM 1221 C CA . LEU A 1 161 ? -32.096 11.205 12.157 1.00 65.50 161 LEU A CA 1
ATOM 1222 C C . LEU A 1 161 ? -31.968 9.817 11.496 1.00 65.50 161 LEU A C 1
ATOM 1224 O O . LEU A 1 161 ? -32.912 9.019 11.522 1.00 65.50 161 LEU A O 1
ATOM 1228 N N . MET A 1 162 ? -30.798 9.484 10.945 1.00 74.31 162 MET A N 1
ATOM 1229 C CA . MET A 1 162 ? -30.574 8.191 10.296 1.00 74.31 162 MET A CA 1
ATOM 1230 C C . MET A 1 162 ? -30.684 7.050 11.309 1.00 74.31 162 MET A C 1
ATOM 1232 O O . MET A 1 162 ? -29.828 6.849 12.172 1.00 74.31 162 MET A O 1
ATOM 1236 N N . LEU A 1 163 ? -31.769 6.290 11.207 1.00 71.75 163 LEU A N 1
ATOM 1237 C CA . LEU A 1 163 ? -32.075 5.180 12.098 1.00 71.75 163 LEU A CA 1
ATOM 1238 C C . LEU A 1 163 ? -31.204 3.969 11.780 1.00 71.75 163 LEU A C 1
ATOM 1240 O O . LEU A 1 163 ? -31.217 3.455 10.665 1.00 71.75 163 LEU A O 1
ATOM 1244 N N . VAL A 1 164 ? -30.501 3.472 12.795 1.00 78.25 164 VAL A N 1
ATOM 1245 C CA . VAL A 1 164 ? -29.638 2.296 12.677 1.00 78.25 164 VAL A CA 1
ATOM 1246 C C . VAL A 1 164 ? -29.912 1.274 13.769 1.00 78.25 164 VAL A C 1
ATOM 1248 O O . VAL A 1 164 ? -30.299 1.610 14.889 1.00 78.25 164 VAL A O 1
ATOM 1251 N N . ALA A 1 165 ? -29.680 0.006 13.444 1.00 79.81 165 ALA A N 1
ATOM 1252 C CA . ALA A 1 165 ? -29.602 -1.073 14.416 1.00 79.81 165 ALA A CA 1
ATOM 1253 C C . ALA A 1 165 ? -28.124 -1.414 14.646 1.00 79.81 165 ALA A C 1
ATOM 1255 O O . ALA A 1 165 ? -27.423 -1.829 13.727 1.00 79.81 165 ALA A O 1
ATOM 1256 N N . VAL A 1 166 ? -27.644 -1.227 15.872 1.00 76.88 166 VAL A N 1
ATOM 1257 C CA . VAL A 1 166 ? -26.255 -1.472 16.265 1.00 76.88 166 VAL A CA 1
ATOM 1258 C C . VAL A 1 166 ? -26.203 -2.747 17.089 1.00 76.88 166 VAL A C 1
ATOM 1260 O O . VAL A 1 166 ? -26.732 -2.793 18.200 1.00 76.88 166 VAL A O 1
ATOM 1263 N N . LYS A 1 167 ? -25.571 -3.792 16.554 1.00 77.62 167 LYS A N 1
ATOM 1264 C CA . LYS A 1 167 ? -25.382 -5.057 17.269 1.00 77.62 167 LYS A CA 1
ATOM 1265 C C . LYS A 1 167 ? -24.042 -5.069 18.001 1.00 77.62 167 LYS A C 1
ATOM 1267 O O . LYS A 1 167 ? -22.987 -5.023 17.377 1.00 77.62 167 LYS A O 1
ATOM 1272 N N . VAL A 1 168 ? -24.090 -5.169 19.324 1.00 76.50 168 VAL A N 1
ATOM 1273 C CA . VAL A 1 168 ? -22.931 -5.324 20.208 1.00 76.50 168 VAL A CA 1
ATOM 1274 C C . VAL A 1 168 ? -22.756 -6.801 20.534 1.00 76.50 168 VAL A C 1
ATOM 1276 O O . VAL A 1 168 ? -23.664 -7.442 21.062 1.00 76.50 168 VAL A O 1
ATOM 1279 N N . ILE A 1 169 ? -21.585 -7.348 20.219 1.00 70.31 169 ILE A N 1
ATOM 1280 C CA . ILE A 1 169 ? -21.307 -8.786 20.300 1.00 70.31 169 ILE A CA 1
ATOM 1281 C C . ILE A 1 169 ? -20.503 -9.088 21.558 1.00 70.31 169 ILE A C 1
ATOM 1283 O O . ILE A 1 169 ? -19.527 -8.403 21.864 1.00 70.31 169 ILE A O 1
ATOM 1287 N N . ASN A 1 170 ? -20.885 -10.142 22.279 1.00 66.94 170 ASN A N 1
ATOM 1288 C CA . ASN A 1 170 ? -20.151 -10.567 23.465 1.00 66.94 170 ASN A CA 1
ATOM 1289 C C . ASN A 1 170 ? -18.958 -11.456 23.081 1.00 66.94 170 ASN A C 1
ATOM 1291 O O . ASN A 1 170 ? -19.092 -12.664 22.894 1.00 66.94 170 ASN A O 1
ATOM 1295 N N . LEU A 1 171 ? -17.770 -10.856 22.997 1.00 61.56 171 LEU A N 1
ATOM 1296 C CA . LEU A 1 171 ? -16.541 -11.548 22.593 1.00 61.56 171 LEU A CA 1
ATOM 1297 C C . LEU A 1 171 ? -16.025 -12.580 23.614 1.00 61.56 171 LEU A C 1
ATOM 1299 O O . LEU A 1 171 ? -15.198 -13.415 23.253 1.00 61.56 171 LEU A O 1
ATOM 1303 N N . HIS A 1 172 ? -16.523 -12.576 24.855 1.00 59.53 172 HIS A N 1
ATOM 1304 C CA . HIS A 1 172 ? -16.152 -13.572 25.871 1.00 59.53 172 HIS A CA 1
ATOM 1305 C C . HIS A 1 172 ? -16.855 -14.921 25.666 1.00 59.53 172 HIS A C 1
ATOM 1307 O O . HIS A 1 172 ? -16.500 -15.920 26.293 1.00 59.53 172 HIS A O 1
ATOM 1313 N N . GLN A 1 173 ? -17.851 -14.978 24.781 1.00 63.00 173 GLN A N 1
ATOM 1314 C CA . GLN A 1 173 ? -18.595 -16.194 24.508 1.00 63.00 173 GLN A CA 1
ATOM 1315 C C . GLN A 1 173 ? -17.845 -17.087 23.512 1.00 63.00 173 GLN A C 1
ATOM 1317 O O . GLN A 1 173 ? -17.466 -16.678 22.411 1.00 63.00 173 GLN A O 1
ATOM 1322 N N . LYS A 1 174 ? -17.643 -18.354 23.888 1.00 57.22 174 LYS A N 1
ATOM 1323 C CA . LYS A 1 174 ? -16.950 -19.346 23.059 1.00 57.22 174 LYS A CA 1
ATOM 1324 C C . LYS A 1 174 ? -17.700 -19.532 21.735 1.00 57.22 174 LYS A C 1
ATOM 1326 O O . LYS A 1 174 ? -18.806 -20.057 21.714 1.00 57.22 174 LYS A O 1
ATOM 1331 N N . GLY A 1 175 ? -17.085 -19.106 20.631 1.00 59.69 175 GLY A N 1
ATOM 1332 C CA . GLY A 1 175 ? -17.683 -19.160 19.291 1.00 59.69 175 GLY A CA 1
ATOM 1333 C C . GLY A 1 175 ? -18.249 -17.833 18.772 1.00 59.69 175 GLY A C 1
ATOM 1334 O O . GLY A 1 175 ? -18.659 -17.795 17.615 1.00 59.69 175 GLY A O 1
ATOM 1335 N N . ALA A 1 176 ? -18.201 -16.746 19.552 1.00 57.94 176 ALA A N 1
ATOM 1336 C CA . ALA A 1 176 ? -18.688 -15.425 19.141 1.00 57.94 176 ALA A CA 1
ATOM 1337 C C . ALA A 1 176 ? -18.061 -14.927 17.831 1.00 57.94 176 ALA A C 1
ATOM 1339 O O . ALA A 1 176 ? -18.773 -14.444 16.960 1.00 57.94 176 ALA A O 1
ATOM 1340 N N . SER A 1 177 ? -16.753 -15.120 17.635 1.00 55.97 177 SER A N 1
ATOM 1341 C CA . SER A 1 177 ? -16.068 -14.729 16.395 1.00 55.97 177 SER A CA 1
ATOM 1342 C C . SER A 1 177 ? -16.531 -15.532 15.176 1.00 55.97 177 SER A C 1
ATOM 1344 O O . SER A 1 177 ? -16.744 -14.963 14.112 1.00 55.97 177 SER A O 1
ATOM 1346 N N . LYS A 1 178 ? -16.742 -16.846 15.325 1.00 61.47 178 LYS A N 1
ATOM 1347 C CA . LYS A 1 178 ? -17.266 -17.698 14.245 1.00 61.47 178 LYS A CA 1
ATOM 1348 C C . LYS A 1 178 ? -18.700 -17.322 13.891 1.00 61.47 178 LYS A C 1
ATOM 1350 O O . LYS A 1 178 ? -19.048 -17.276 12.718 1.00 61.47 178 LYS A O 1
ATOM 1355 N N . SER A 1 179 ? -19.509 -17.034 14.905 1.00 57.16 179 SER A N 1
ATOM 1356 C CA . SER A 1 179 ? -20.900 -16.659 14.701 1.00 57.16 179 SER A CA 1
ATOM 1357 C C . SER A 1 179 ? -21.059 -15.247 14.142 1.00 57.16 179 SER A C 1
ATOM 1359 O O . SER A 1 179 ? -21.960 -15.023 13.346 1.00 57.16 179 SER A O 1
ATOM 1361 N N . PHE A 1 180 ? -20.165 -14.324 14.505 1.00 59.94 180 PHE A N 1
ATOM 1362 C CA . PHE A 1 180 ? -20.075 -13.001 13.894 1.00 59.94 180 PHE A CA 1
ATOM 1363 C C . PHE A 1 180 ? -19.778 -13.104 12.401 1.00 59.94 180 PHE A C 1
ATOM 1365 O O . PHE A 1 180 ? -20.494 -12.520 11.599 1.00 59.94 180 PHE A O 1
ATOM 1372 N N . MET A 1 181 ? -18.778 -13.907 12.021 1.00 56.38 181 MET A N 1
ATOM 1373 C CA . MET A 1 181 ? -18.449 -14.117 10.610 1.00 56.38 181 MET A CA 1
ATOM 1374 C C . MET A 1 181 ? -19.620 -14.737 9.840 1.00 56.38 181 MET A C 1
ATOM 1376 O O . MET A 1 181 ? -19.938 -14.264 8.754 1.00 56.38 181 MET A O 1
ATOM 1380 N N . ALA A 1 182 ? -20.304 -15.728 10.423 1.00 61.22 182 ALA A N 1
ATOM 1381 C CA . ALA A 1 182 ? -21.488 -16.339 9.818 1.00 61.22 182 ALA A CA 1
ATOM 1382 C C . ALA A 1 182 ? -22.650 -15.341 9.650 1.00 61.22 182 ALA A C 1
ATOM 1384 O O . ALA A 1 182 ? -23.387 -15.396 8.671 1.00 61.22 182 ALA A O 1
ATOM 1385 N N . GLU A 1 183 ? -22.814 -14.410 10.588 1.00 57.44 183 GLU A N 1
ATOM 1386 C CA . GLU A 1 183 ? -23.843 -13.375 10.516 1.00 57.44 183 GLU A CA 1
ATOM 1387 C C . GLU A 1 183 ? -23.491 -12.273 9.510 1.00 57.44 183 GLU A C 1
ATOM 1389 O O . GLU A 1 183 ? -24.353 -11.872 8.734 1.00 57.44 183 GLU A O 1
ATOM 1394 N N . CYS A 1 184 ? -22.228 -11.839 9.441 1.00 51.41 184 CYS A N 1
ATOM 1395 C CA . CYS A 1 184 ? -21.742 -10.957 8.377 1.00 51.41 184 CYS A CA 1
ATOM 1396 C C . CYS A 1 184 ? -21.931 -11.591 6.993 1.00 51.41 184 CYS A C 1
ATOM 1398 O O . CYS A 1 184 ? -22.320 -10.911 6.046 1.00 51.41 184 CYS A O 1
ATOM 1400 N N . GLU A 1 185 ? -21.698 -12.898 6.876 1.00 54.91 185 GLU A N 1
ATOM 1401 C CA . GLU A 1 185 ? -21.917 -13.657 5.647 1.00 54.91 185 GLU A CA 1
ATOM 1402 C C . GLU A 1 185 ? -23.410 -13.765 5.300 1.00 54.91 185 GLU A C 1
ATOM 1404 O O . GLU A 1 185 ? -23.800 -13.540 4.155 1.00 54.91 185 GLU A O 1
ATOM 1409 N N . ALA A 1 186 ? -24.273 -14.012 6.288 1.00 55.09 186 ALA A N 1
ATOM 1410 C CA . ALA A 1 186 ? -25.720 -14.007 6.099 1.00 55.09 186 ALA A CA 1
ATOM 1411 C C . ALA A 1 186 ? -26.248 -12.623 5.680 1.00 55.09 186 ALA A C 1
ATOM 1413 O O . ALA A 1 186 ? -27.043 -12.532 4.749 1.00 55.09 186 ALA A O 1
ATOM 1414 N N . LEU A 1 187 ? -25.772 -11.545 6.309 1.00 51.22 187 LEU A N 1
ATOM 1415 C CA . LEU A 1 187 ? -26.140 -10.167 5.969 1.00 51.22 187 LEU A CA 1
ATOM 1416 C C . LEU A 1 187 ? -25.655 -9.780 4.569 1.00 51.22 187 LEU A C 1
ATOM 1418 O O . LEU A 1 187 ? -26.415 -9.192 3.802 1.00 51.22 187 LEU A O 1
ATOM 1422 N N . ARG A 1 188 ? -24.442 -10.198 4.186 1.00 48.22 188 ARG A N 1
ATOM 1423 C CA . ARG A 1 188 ? -23.939 -10.068 2.812 1.00 48.22 188 ARG A CA 1
ATOM 1424 C C . ARG A 1 188 ? -24.853 -10.785 1.814 1.00 48.22 188 ARG A C 1
ATOM 1426 O O . ARG A 1 188 ? -25.134 -10.254 0.745 1.00 48.22 188 ARG A O 1
ATOM 1433 N N . ASN A 1 189 ? -25.357 -11.966 2.167 1.00 48.28 189 ASN A N 1
ATOM 1434 C CA . ASN A 1 189 ? -26.267 -12.736 1.317 1.00 4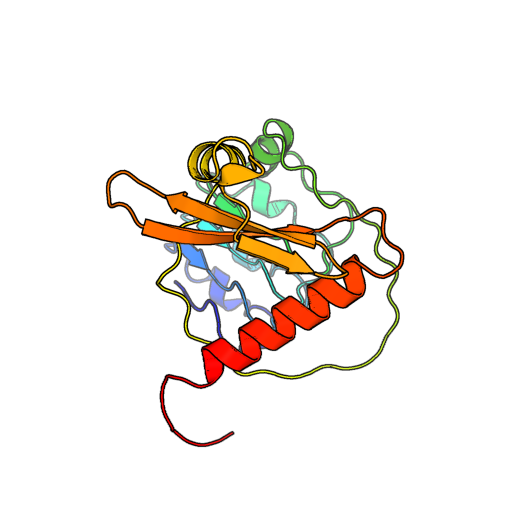8.28 189 ASN A CA 1
ATOM 1435 C C . ASN A 1 189 ? -27.679 -12.134 1.228 1.00 48.28 189 ASN A C 1
ATOM 1437 O O . ASN A 1 189 ? -28.341 -12.300 0.205 1.00 48.28 189 ASN A O 1
ATOM 1441 N N . VAL A 1 190 ? -28.137 -11.428 2.266 1.00 44.25 190 VAL A N 1
ATOM 1442 C CA . VAL A 1 190 ? -29.440 -10.743 2.281 1.00 44.25 190 VAL A CA 1
ATOM 1443 C C . VAL A 1 190 ? -29.384 -9.420 1.513 1.00 44.25 190 VAL A C 1
ATOM 1445 O O . VAL A 1 190 ? -30.248 -9.195 0.672 1.00 44.25 190 VAL A O 1
ATOM 1448 N N . CYS A 1 191 ? -28.341 -8.598 1.687 1.00 42.50 191 CYS A N 1
ATOM 1449 C CA . CYS A 1 191 ? -28.158 -7.373 0.892 1.00 42.50 191 CYS A CA 1
ATOM 1450 C C . CYS A 1 191 ? -28.008 -7.654 -0.615 1.00 42.50 191 CYS A C 1
ATOM 1452 O O . CYS A 1 191 ? -28.366 -6.818 -1.437 1.00 42.50 191 CYS A O 1
ATOM 1454 N N . ASN A 1 192 ? -27.539 -8.850 -0.987 1.00 41.91 192 ASN A N 1
ATOM 1455 C CA . ASN A 1 192 ? -27.450 -9.297 -2.379 1.00 41.91 192 ASN A CA 1
ATOM 1456 C C . ASN A 1 192 ? -28.800 -9.683 -3.020 1.00 41.91 192 ASN A C 1
ATOM 1458 O O . ASN A 1 192 ? -28.827 -9.951 -4.221 1.00 41.91 192 ASN A O 1
ATOM 1462 N N . ARG A 1 193 ? -29.913 -9.768 -2.272 1.00 37.56 193 ARG A N 1
ATOM 1463 C CA . ARG A 1 193 ? -31.201 -10.236 -2.823 1.00 37.56 193 ARG A CA 1
ATOM 1464 C C . ARG A 1 193 ? -32.105 -9.146 -3.402 1.00 37.56 193 ARG A C 1
ATOM 1466 O O . ARG A 1 193 ? -32.972 -9.505 -4.193 1.00 37.56 193 ARG A O 1
ATOM 1473 N N . ASP A 1 194 ? -31.868 -7.864 -3.121 1.00 36.31 194 ASP A N 1
ATOM 1474 C CA . ASP A 1 194 ? -32.804 -6.800 -3.526 1.00 36.31 194 ASP A CA 1
ATOM 1475 C C . ASP A 1 194 ? -32.402 -5.956 -4.753 1.00 36.31 194 ASP A C 1
ATOM 1477 O O . ASP A 1 194 ? -33.156 -5.061 -5.127 1.00 36.31 194 ASP A O 1
ATOM 1481 N N . VAL A 1 195 ? -31.309 -6.251 -5.479 1.00 33.06 195 VAL A N 1
ATOM 1482 C CA . VAL A 1 195 ? -31.015 -5.558 -6.760 1.00 33.06 195 VAL A CA 1
ATOM 1483 C C . VAL A 1 195 ? -30.453 -6.495 -7.849 1.00 33.06 195 VAL A C 1
ATOM 1485 O O . VAL A 1 195 ? -29.257 -6.727 -7.957 1.00 33.06 195 VAL A O 1
ATOM 1488 N N . LEU A 1 196 ? -31.384 -6.974 -8.686 1.00 30.25 196 LEU A N 1
ATOM 1489 C CA . LEU A 1 196 ? -31.319 -7.228 -10.140 1.00 30.25 196 LEU A CA 1
ATOM 1490 C C . LEU A 1 196 ? -30.263 -8.181 -10.754 1.00 30.25 196 LEU A C 1
ATOM 1492 O O . LEU A 1 196 ? -29.107 -7.843 -10.981 1.00 30.25 196 LEU A O 1
ATOM 1496 N N . LEU A 1 197 ? -30.781 -9.326 -11.231 1.00 36.91 197 LEU A N 1
ATOM 1497 C CA . LEU A 1 197 ? -30.637 -9.852 -12.604 1.00 36.91 197 LEU A CA 1
ATOM 1498 C C . LEU A 1 197 ? -29.601 -9.141 -13.510 1.00 36.91 197 LEU A C 1
ATOM 1500 O O . LEU A 1 197 ? -29.925 -8.106 -14.094 1.00 36.91 197 LEU A O 1
ATOM 1504 N N . LYS A 1 198 ? -28.458 -9.790 -13.793 1.00 25.69 198 LYS A N 1
ATOM 1505 C CA . LYS A 1 198 ? -28.036 -10.148 -15.171 1.00 25.69 198 LYS A CA 1
ATOM 1506 C C . LYS A 1 198 ? -26.755 -11.005 -15.229 1.00 25.69 198 LYS A C 1
ATOM 1508 O O . LYS A 1 198 ? -25.905 -10.971 -14.354 1.00 25.69 198 LYS A O 1
ATOM 1513 N N . HIS A 1 199 ? -26.731 -11.829 -16.275 1.00 29.20 199 HIS A N 1
ATOM 1514 C CA . HIS A 1 199 ? -25.972 -13.058 -16.548 1.00 29.20 199 HIS A CA 1
ATOM 1515 C C . HIS A 1 199 ? -24.423 -13.049 -16.603 1.00 29.20 199 HIS A C 1
ATOM 1517 O O . HIS A 1 199 ? -23.851 -12.169 -17.232 1.00 29.20 199 HIS A O 1
ATOM 1523 N N . ARG A 1 200 ? -23.868 -14.204 -16.147 1.00 25.80 200 ARG A N 1
ATOM 1524 C CA . ARG A 1 200 ? -22.799 -15.096 -16.711 1.00 25.80 200 ARG A CA 1
ATOM 1525 C C . ARG A 1 200 ? -21.399 -14.495 -16.967 1.00 25.80 200 ARG A C 1
ATOM 1527 O O . ARG A 1 200 ? -21.300 -13.581 -17.768 1.00 25.80 200 ARG A O 1
ATOM 1534 N N . PHE A 1 201 ? -20.264 -15.018 -16.478 1.00 41.34 201 PHE A N 1
ATOM 1535 C CA . PHE A 1 201 ? -19.871 -16.150 -15.612 1.00 41.34 201 PHE A CA 1
ATOM 1536 C C . PHE A 1 201 ? -18.711 -15.680 -14.711 1.00 41.34 201 PHE A C 1
ATOM 1538 O O . PHE A 1 201 ? -17.939 -14.800 -15.155 1.00 41.34 201 PHE A O 1
#

Sequence (201 aa):
MDISGNRFSGEIPFSVGSCTSLENLSVNGNSFIGNIPPSLSSLKSIKMLDLSSNNLSGQIPEYLENLSFLGFLNLPYNHFEGEVPTKGVFILLLSSVCFIIVIKRRRKPAQESSSMSNLEGQFPMISYAELSKATNGFSSSKMIGQGNLGLVYKGMLNEDLMLVAVKVINLHQKGASKSFMAECEALRNVCNRDVLLKHRF

Foldseek 3Di:
DAPEQDADEEADDLCVLVPLLDAEDHHANYAHEEADHPSVLSNLNYQYDAPEQYAYEEADDPSVLVNQNHQYDHHYNYHYDDDDHCHHNCVVVVVDPPDPDPDDDDDDDDDDDDDDDDDDDDDDDDDPVQQCVQQVNVDPVQFPDDDPFFTWGWGQGDPVRRTDIDTDGDPVDDCSVVVVVVVVVVVVVVVVPPDDDDDDD

Organism: Acer negundo (NCBI:txid4023)